Protein AF-A0A6A6I891-F1 (afdb_monomer)

Solvent-accessible surface area (backbone atoms only — not comparable to full-atom values): 20731 Å² total; per-residue (Å²): 132,82,84,60,54,78,87,58,60,91,81,38,66,42,69,25,96,83,71,34,78,20,49,52,66,61,82,56,62,49,93,94,51,77,64,45,34,16,54,49,64,61,47,41,54,51,40,46,65,69,45,70,56,63,77,76,47,39,28,59,64,28,45,52,26,48,53,50,49,52,53,50,46,64,78,39,40,64,56,63,74,36,72,52,91,63,72,41,42,56,82,75,47,44,58,68,52,51,37,49,51,50,41,31,49,26,30,43,53,64,32,38,73,61,62,77,46,43,55,42,75,35,78,85,50,90,50,55,52,46,48,47,69,57,98,89,29,44,30,38,36,32,16,31,76,51,73,88,45,73,40,41,59,28,52,54,54,41,53,52,18,48,52,53,40,29,47,52,48,28,51,51,69,65,37,33,29,83,83,43,82,59,32,55,52,32,29,31,83,87,50,61,19,58,42,40,37,46,48,49,44,51,44,41,61,42,41,30,77,75,66,40,42,78,51,59,62,56,60,69,60,50,40,60,77,41,48,88,58,40,64,76,66,79,48,75,67,51,34,48,72,41,70,55,77,74,72,72,87,64,87,56,25,51,60,54,39,49,52,42,46,56,58,21,50,57,55,62,70,61,58,56,67,66,58,52,48,75,76,45,70,86,60,50,80,67,60,54,73,79,67,70,89,84,80,86,83,83,81,88,85,87,86,88,83,88,82,91,89,86,91,91,86,87,74,87,85,74,82,88,80,82,88,87,89,86,80,95,79,88,85,92,82,88,86,88,86,92,80,90,88,88,131

Secondary structure (DSSP, 8-state):
-PPPP---GGGSEEE-TTS-EEEPPP----TTSPPPPBPHHHHHHHHHHHHSS-GGGS-HHHHHHHHHHHHHHHHTHHHHHS--S---HHHHS-HHHHHHHHHHHIIIII-STTTT-EEEE-TT-SSSEEEEEETTEEEEEE-TT----TTTT-HHHHHHHHHHHHHHHHHHHHHB-TTSTTHHHHH-SSS-SHHHHHHHHHHHHHHHHHHSS-----HHHHHHHTTTT-SSPPPHHHHHHTT-TT----S-HHHHHHHHHHHHHHHHTTS-HHHHHHHHTTTHHHHTTTT-SS-PPPPP-------------SSTTSSSS----------------------

Radius of gyration: 25.68 Å; Cα contacts (8 Å, |Δi|>4): 413; chains: 1; bounding box: 86×57×69 Å

Mean predicted aligned error: 11.97 Å

Structure (mmCIF, N/CA/C/O backbone):
data_AF-A0A6A6I891-F1
#
_entry.id   AF-A0A6A6I891-F1
#
loop_
_atom_site.group_PDB
_atom_site.id
_atom_site.type_symbol
_atom_site.label_atom_id
_atom_site.label_alt_id
_atom_site.label_comp_id
_atom_site.label_asym_id
_atom_site.label_entity_id
_atom_site.label_seq_id
_atom_site.pdbx_PDB_ins_code
_atom_site.Cartn_x
_atom_site.Cartn_y
_atom_site.Cartn_z
_atom_site.occupancy
_atom_site.B_iso_or_equiv
_atom_site.auth_seq_id
_atom_site.auth_comp_id
_atom_site.auth_asym_id
_atom_site.auth_atom_id
_atom_site.pdbx_PDB_model_num
ATOM 1 N N . MET A 1 1 ? 7.448 1.838 31.435 1.00 61.84 1 MET A N 1
ATOM 2 C CA . MET A 1 1 ? 6.987 1.611 30.045 1.00 61.84 1 MET A CA 1
ATOM 3 C C . MET A 1 1 ? 5.617 2.253 29.880 1.00 61.84 1 MET A C 1
ATOM 5 O O . MET A 1 1 ? 4.768 2.039 30.737 1.00 61.84 1 MET A O 1
ATOM 9 N N . GLY A 1 2 ? 5.415 3.090 28.858 1.00 75.75 2 GLY A N 1
ATOM 10 C CA . GLY A 1 2 ? 4.101 3.686 28.579 1.00 75.75 2 GLY A CA 1
ATOM 11 C C . GLY A 1 2 ? 3.097 2.633 28.098 1.00 75.75 2 GLY A C 1
ATOM 12 O O . GLY A 1 2 ? 3.496 1.602 27.561 1.00 75.75 2 GLY A O 1
ATOM 13 N N . ARG A 1 3 ? 1.795 2.869 28.293 1.00 85.94 3 ARG A N 1
ATOM 14 C CA . ARG A 1 3 ? 0.749 1.996 27.735 1.00 85.94 3 ARG A CA 1
ATOM 15 C C . ARG A 1 3 ? 0.750 2.129 26.209 1.00 85.94 3 ARG A C 1
ATOM 17 O O . ARG A 1 3 ? 0.655 3.243 25.703 1.00 85.94 3 ARG A O 1
ATOM 24 N N . HIS A 1 4 ? 0.842 1.010 25.491 1.00 89.94 4 HIS A N 1
ATOM 25 C CA . HIS A 1 4 ? 0.658 1.002 24.038 1.00 89.94 4 HIS A CA 1
ATOM 26 C C . HIS A 1 4 ? -0.775 1.381 23.673 1.00 89.94 4 HIS A C 1
ATOM 28 O O . HIS A 1 4 ? -1.720 1.053 24.401 1.00 89.94 4 HIS A O 1
ATOM 34 N N . LEU A 1 5 ? -0.937 2.027 22.519 1.00 90.25 5 LEU A N 1
ATOM 35 C CA . LEU A 1 5 ? -2.258 2.238 21.943 1.00 90.25 5 LEU A CA 1
ATOM 36 C C . LEU A 1 5 ? -2.899 0.883 21.643 1.00 90.25 5 LEU A C 1
ATOM 38 O O . LEU A 1 5 ? -2.321 0.055 20.939 1.00 90.25 5 LEU A O 1
ATOM 42 N N . LYS A 1 6 ? -4.115 0.681 22.152 1.00 92.44 6 LYS A N 1
ATOM 43 C CA . LYS A 1 6 ? -4.961 -0.452 21.780 1.00 92.44 6 LYS A CA 1
ATOM 44 C C . LYS A 1 6 ? -5.972 0.013 20.743 1.00 92.44 6 LYS A C 1
ATOM 46 O O . LYS A 1 6 ? -6.957 0.662 21.085 1.00 92.44 6 LYS A O 1
ATOM 51 N N . ILE A 1 7 ? -5.722 -0.336 19.485 1.00 93.94 7 ILE A N 1
ATOM 52 C CA . ILE A 1 7 ? -6.698 -0.160 18.405 1.00 93.94 7 ILE A CA 1
ATOM 53 C C . ILE A 1 7 ? -7.877 -1.100 18.681 1.00 93.94 7 ILE A C 1
ATOM 55 O O . ILE A 1 7 ? -7.668 -2.259 19.039 1.00 93.94 7 ILE A O 1
ATOM 59 N N . SER A 1 8 ? -9.100 -0.579 18.579 1.00 94.38 8 SER A N 1
ATOM 60 C CA . SER A 1 8 ? -10.329 -1.295 18.924 1.00 94.38 8 SER A CA 1
ATOM 61 C C . SER A 1 8 ? -11.425 -0.973 17.912 1.00 94.38 8 SER A C 1
ATOM 63 O O . SER A 1 8 ? -12.346 -0.214 18.209 1.00 94.38 8 SER A O 1
ATOM 65 N N . LEU A 1 9 ? -11.327 -1.551 16.713 1.00 95.75 9 LEU A N 1
ATOM 66 C CA . LEU A 1 9 ? -12.221 -1.250 15.584 1.00 95.75 9 LEU A CA 1
ATOM 67 C C . LEU A 1 9 ? -13.711 -1.440 15.909 1.00 95.75 9 LEU A C 1
ATOM 69 O O . LEU A 1 9 ? -14.535 -0.607 15.553 1.00 95.75 9 LEU A O 1
ATOM 73 N N . HIS A 1 10 ? -14.055 -2.473 16.681 1.00 95.75 10 HIS A N 1
ATOM 74 C CA . HIS A 1 10 ? -15.435 -2.765 17.096 1.00 95.75 10 HIS A CA 1
ATOM 75 C C . HIS A 1 10 ? -16.072 -1.688 17.992 1.00 95.75 10 HIS A C 1
ATOM 77 O O . HIS A 1 10 ? -17.284 -1.677 18.166 1.00 95.75 10 HIS A O 1
ATOM 83 N N . LYS A 1 11 ? -15.273 -0.783 18.573 1.00 95.44 11 LYS A N 1
ATOM 84 C CA . LYS A 1 11 ? -15.778 0.366 19.347 1.00 95.44 11 LYS A CA 1
ATOM 85 C C . LYS A 1 11 ? -15.972 1.612 18.489 1.00 95.44 11 LYS A C 1
ATOM 87 O O . LYS A 1 11 ? -16.473 2.612 18.988 1.00 95.44 11 LYS A O 1
ATOM 92 N N . ASN A 1 12 ? -15.534 1.573 17.233 1.00 95.06 12 ASN A N 1
ATOM 93 C CA . ASN A 1 12 ? -15.512 2.716 16.336 1.00 95.06 12 ASN A CA 1
ATOM 94 C C . ASN A 1 12 ? -16.250 2.372 15.039 1.00 95.06 12 ASN A C 1
ATOM 96 O O . ASN A 1 12 ? -15.649 2.257 13.971 1.00 95.06 12 ASN A O 1
ATOM 100 N N . LEU A 1 13 ? -17.558 2.157 15.169 1.00 97.81 13 LEU A N 1
ATOM 101 C CA . LEU A 1 13 ? -18.442 1.793 14.068 1.00 97.81 13 LEU A CA 1
ATOM 102 C C . LEU A 1 13 ? -19.179 3.018 13.511 1.00 97.81 13 LEU A C 1
ATOM 104 O O . LEU A 1 13 ? -19.394 4.010 14.213 1.00 97.81 13 LEU A O 1
ATOM 108 N N . THR A 1 14 ? -19.559 2.945 12.241 1.00 98.00 14 THR A N 1
ATOM 109 C CA . THR A 1 14 ? -20.431 3.903 11.551 1.00 98.00 14 THR A CA 1
ATOM 110 C C . THR A 1 14 ? -21.298 3.173 10.538 1.00 98.00 14 THR A C 1
ATOM 112 O O . THR A 1 14 ? -21.049 2.006 10.255 1.00 98.00 14 THR A O 1
ATOM 115 N N . VAL A 1 15 ? -22.300 3.850 9.993 1.00 98.38 15 VAL A N 1
ATOM 116 C CA . VAL A 1 15 ? -23.047 3.375 8.826 1.00 98.38 15 VAL A CA 1
ATOM 117 C C . VAL A 1 15 ? -22.467 4.067 7.592 1.00 98.38 15 VAL A C 1
ATOM 119 O O . VAL A 1 15 ? -22.208 5.268 7.665 1.00 98.38 15 VAL A O 1
ATOM 122 N N . ASN A 1 16 ? -22.195 3.326 6.516 1.00 98.19 16 ASN A N 1
ATOM 123 C CA . ASN A 1 16 ? -21.738 3.903 5.243 1.00 98.19 16 ASN A CA 1
ATOM 124 C C . ASN A 1 16 ? -22.919 4.352 4.365 1.00 98.19 16 ASN A C 1
ATOM 126 O O . ASN A 1 16 ? -24.083 4.102 4.689 1.00 98.19 16 ASN A O 1
ATOM 130 N N . ARG A 1 17 ? -22.629 4.954 3.209 1.00 97.25 17 ARG A N 1
ATOM 131 C CA . ARG A 1 17 ? -23.632 5.414 2.232 1.00 97.25 17 ARG A CA 1
ATOM 132 C C . ARG A 1 17 ? -24.555 4.317 1.678 1.00 97.25 17 ARG A C 1
ATOM 134 O O . ARG A 1 17 ? -25.575 4.642 1.083 1.00 97.25 17 ARG A O 1
ATOM 141 N N . TYR A 1 18 ? -24.229 3.040 1.888 1.00 96.12 18 TYR A N 1
ATOM 142 C CA . TYR A 1 18 ? -25.049 1.885 1.499 1.00 96.12 18 TYR A CA 1
ATOM 143 C C . TYR A 1 18 ? -25.865 1.291 2.657 1.00 96.12 18 TYR A C 1
ATOM 145 O O . TYR A 1 18 ? -26.551 0.289 2.474 1.00 96.12 18 TYR A O 1
ATOM 153 N N . GLY A 1 19 ? -25.804 1.879 3.855 1.00 97.50 19 GLY A N 1
ATOM 154 C CA . GLY A 1 19 ? -26.553 1.403 5.019 1.00 97.50 19 GLY A CA 1
ATOM 155 C C . GLY A 1 19 ? -25.886 0.260 5.794 1.00 97.50 19 GLY A C 1
ATOM 156 O O . GLY A 1 19 ? -26.482 -0.244 6.747 1.00 97.50 19 GLY A O 1
ATOM 157 N N . PHE A 1 20 ? -24.659 -0.146 5.450 1.00 98.19 20 PHE A N 1
ATOM 158 C CA . PHE A 1 20 ? -23.935 -1.193 6.177 1.00 98.19 20 PHE A CA 1
ATOM 159 C C . PHE A 1 20 ? -23.187 -0.628 7.387 1.00 98.19 20 PHE A C 1
ATOM 161 O O . PHE A 1 20 ? -22.598 0.452 7.325 1.00 98.19 20 PHE A O 1
ATOM 168 N N . THR A 1 21 ? -23.159 -1.387 8.488 1.00 98.19 21 THR A N 1
ATOM 169 C CA . THR A 1 21 ? -22.326 -1.076 9.659 1.00 98.19 21 THR A CA 1
ATOM 170 C C . THR A 1 21 ? -20.869 -1.430 9.373 1.00 98.19 21 THR A C 1
ATOM 172 O O . THR A 1 21 ? -20.528 -2.592 9.154 1.00 98.19 21 THR A O 1
ATOM 175 N N . VAL A 1 22 ? -19.997 -0.430 9.425 1.00 98.44 22 VAL A N 1
ATOM 176 C CA . VAL A 1 22 ? -18.584 -0.511 9.043 1.00 98.44 22 VAL A CA 1
ATOM 177 C C . VAL A 1 22 ? -17.681 0.109 10.108 1.00 98.44 22 VAL A C 1
ATOM 179 O O . VAL A 1 22 ? -18.139 0.737 11.059 1.00 98.44 22 VAL A O 1
ATOM 182 N N . TYR A 1 23 ? -16.369 -0.056 9.950 1.00 98.25 23 TYR A N 1
ATOM 183 C CA . TYR A 1 23 ? -15.361 0.554 10.824 1.00 98.25 23 TYR A CA 1
ATOM 184 C C . TYR A 1 23 ? -15.066 1.965 10.333 1.00 98.25 23 TYR A C 1
ATOM 186 O O . TYR A 1 23 ? -14.758 2.143 9.154 1.00 98.25 23 TYR A O 1
ATOM 194 N N . LYS A 1 24 ? -15.082 2.947 11.236 1.00 97.56 24 LYS A N 1
ATOM 195 C CA . LYS A 1 24 ? -14.481 4.256 10.959 1.00 97.56 24 LYS A CA 1
ATOM 196 C C . LYS A 1 24 ? -12.963 4.109 10.792 1.00 97.56 24 LYS A C 1
ATOM 198 O O . LYS A 1 24 ? -12.393 3.181 11.383 1.00 97.56 24 LYS A O 1
ATOM 203 N 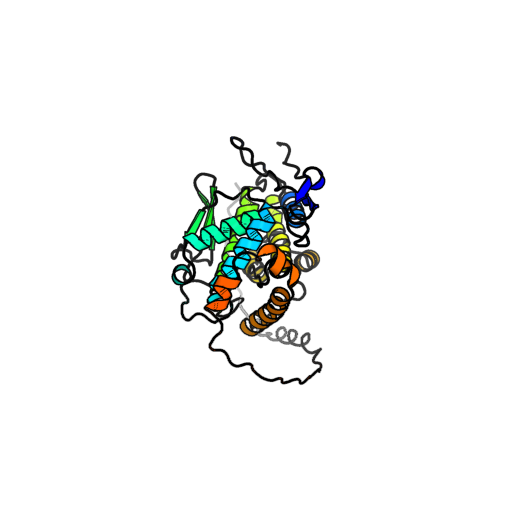N . PRO A 1 25 ? -12.304 5.032 10.073 1.00 96.19 25 PRO A N 1
ATOM 204 C CA . PRO A 1 25 ? -10.850 5.061 9.998 1.00 96.19 25 PRO A CA 1
ATOM 205 C C . PRO A 1 25 ? -10.207 4.987 11.400 1.00 96.19 25 PRO A C 1
ATOM 207 O O . PRO A 1 25 ? -10.666 5.667 12.335 1.00 96.19 25 PRO A O 1
ATOM 210 N N . PRO A 1 26 ? -9.209 4.108 11.612 1.00 94.50 26 PRO A N 1
ATOM 211 C CA . PRO A 1 26 ? -8.519 4.012 12.889 1.00 94.50 26 PRO A CA 1
ATOM 212 C C . PRO A 1 26 ? -7.757 5.311 13.163 1.00 94.50 26 PRO A C 1
ATOM 214 O O . PRO A 1 26 ? -6.909 5.709 12.381 1.00 94.50 26 PRO A O 1
ATOM 217 N N . LYS A 1 27 ? -8.021 5.941 14.312 1.00 90.06 27 LYS A N 1
ATOM 218 C CA . LYS A 1 27 ? -7.274 7.122 14.768 1.00 90.06 27 LYS A CA 1
ATOM 219 C C . LYS A 1 27 ? -5.924 6.689 15.335 1.00 90.06 27 LYS A C 1
ATOM 221 O O . LYS A 1 27 ? -5.821 6.345 16.515 1.00 90.06 27 LYS A O 1
ATOM 226 N N . LEU A 1 28 ? -4.910 6.650 14.484 1.00 88.50 28 LEU A N 1
ATOM 227 C CA . LEU A 1 28 ? -3.527 6.314 14.820 1.00 88.50 28 LEU A CA 1
ATOM 228 C C . LEU A 1 28 ? -2.713 7.565 15.186 1.00 88.50 28 LEU A C 1
ATOM 230 O O . LEU A 1 28 ? -1.652 7.464 15.810 1.00 88.50 28 LEU A O 1
ATOM 234 N N . PHE A 1 29 ? -3.237 8.749 14.870 1.00 82.88 29 PHE A N 1
ATOM 235 C CA . PHE A 1 29 ? -2.652 10.035 15.223 1.00 82.88 29 PHE A CA 1
ATOM 236 C C . PHE A 1 29 ? -3.625 10.937 16.003 1.00 82.88 29 PHE A C 1
ATOM 238 O O . PHE A 1 29 ? -4.834 10.935 15.778 1.00 82.88 29 PHE A O 1
ATOM 245 N N . SER A 1 30 ? -3.075 11.743 16.916 1.00 72.00 30 SER A N 1
ATOM 246 C CA . SER A 1 30 ? -3.763 12.897 17.505 1.00 72.00 30 SER A CA 1
ATOM 247 C C . SER A 1 30 ? -2.950 14.154 17.200 1.00 72.00 30 SER A C 1
ATOM 249 O O . SER A 1 30 ? -1.767 14.184 17.553 1.00 72.00 30 SER A O 1
ATOM 251 N N . PRO A 1 31 ? -3.549 15.203 16.608 1.00 69.94 31 PRO A N 1
ATOM 252 C CA . PRO A 1 31 ? -2.876 16.481 16.396 1.00 69.94 31 PRO A CA 1
ATOM 253 C C . PRO A 1 31 ? -2.211 16.993 17.679 1.00 69.94 31 PRO A C 1
ATOM 255 O O . PRO A 1 31 ? -2.842 17.063 18.731 1.00 69.94 31 PRO A O 1
ATOM 258 N N . GLY A 1 32 ? -0.916 17.312 17.601 1.00 66.25 32 GLY A N 1
ATOM 259 C CA . GLY A 1 32 ? -0.125 17.804 18.737 1.00 66.25 32 GLY A CA 1
ATOM 260 C C . GLY A 1 32 ? 0.405 16.728 19.696 1.00 66.25 32 GLY A C 1
ATOM 261 O O . GLY A 1 32 ? 1.187 17.050 20.589 1.00 66.25 32 GLY A O 1
ATOM 262 N N . ALA A 1 33 ? 0.049 15.455 19.510 1.00 65.25 33 ALA A N 1
ATOM 263 C CA . ALA A 1 33 ? 0.639 14.342 20.247 1.00 65.25 33 ALA A CA 1
ATOM 264 C C . ALA A 1 33 ? 1.733 13.656 19.417 1.00 65.25 33 ALA A C 1
ATOM 266 O O . ALA A 1 33 ? 1.697 13.636 18.186 1.00 65.25 33 ALA A O 1
ATOM 267 N N . ARG A 1 34 ? 2.712 13.038 20.092 1.00 68.62 34 ARG A N 1
ATOM 268 C CA . ARG A 1 34 ? 3.581 12.061 19.417 1.00 68.62 34 ARG A CA 1
ATOM 269 C C . ARG A 1 34 ? 2.686 10.949 18.846 1.00 68.62 34 ARG A C 1
ATOM 271 O O . ARG A 1 34 ? 1.744 10.565 19.543 1.00 68.62 34 ARG A O 1
ATOM 278 N N . PRO A 1 35 ? 2.972 10.422 17.639 1.00 65.19 35 PRO A N 1
ATOM 279 C CA . PRO A 1 35 ? 2.169 9.360 17.047 1.00 65.19 35 PRO A CA 1
ATOM 280 C C . PRO A 1 35 ? 2.015 8.222 18.047 1.00 65.19 35 PRO A C 1
ATOM 282 O O . PRO A 1 35 ? 2.978 7.825 18.721 1.00 65.19 35 PRO A O 1
ATOM 285 N N . PHE A 1 36 ? 0.781 7.751 18.189 1.00 73.50 36 PHE A N 1
ATOM 286 C CA . PHE A 1 36 ? 0.488 6.681 19.114 1.00 73.50 36 PHE A CA 1
ATOM 287 C C . PHE A 1 36 ? 1.200 5.426 18.640 1.00 73.50 36 PHE A C 1
ATOM 289 O O . PHE A 1 36 ? 0.982 4.951 17.529 1.00 73.50 36 PHE A O 1
ATOM 296 N N . ARG A 1 37 ? 2.068 4.889 19.495 1.00 86.38 37 ARG A N 1
ATOM 297 C CA . ARG A 1 37 ? 2.841 3.704 19.150 1.00 86.38 37 ARG A CA 1
ATOM 298 C C . ARG A 1 37 ? 2.111 2.452 19.605 1.00 86.38 37 ARG A C 1
ATOM 300 O O . ARG A 1 37 ? 1.770 2.307 20.785 1.00 86.38 37 ARG A O 1
ATOM 307 N N . CYS A 1 38 ? 1.876 1.558 18.659 1.00 93.19 38 CYS A N 1
ATOM 308 C CA . CYS A 1 38 ? 1.218 0.281 18.877 1.00 93.19 38 CYS A CA 1
ATOM 309 C C . CYS A 1 38 ? 2.245 -0.862 18.875 1.00 93.19 38 CYS A C 1
ATOM 311 O O . CYS A 1 38 ? 3.306 -0.752 18.262 1.00 93.19 38 CYS A O 1
ATOM 313 N N . GLU A 1 39 ? 1.951 -1.957 19.572 1.00 95.69 39 GLU A N 1
ATOM 314 C CA . GLU A 1 39 ? 2.696 -3.203 19.368 1.00 95.69 39 GLU A CA 1
ATOM 315 C C . GLU A 1 39 ? 2.488 -3.644 17.906 1.00 95.69 39 GLU A C 1
ATOM 317 O O . GLU A 1 39 ? 1.381 -3.531 17.378 1.00 95.69 39 GLU A O 1
ATOM 322 N N . ILE A 1 40 ? 3.558 -4.040 17.214 1.00 96.56 40 ILE A N 1
ATOM 323 C CA . ILE A 1 40 ? 3.555 -4.137 15.749 1.00 96.56 40 ILE A CA 1
ATOM 324 C C . ILE A 1 40 ? 2.626 -5.236 15.224 1.00 96.56 40 ILE A C 1
ATOM 326 O O . ILE A 1 40 ? 1.958 -5.038 14.207 1.00 96.56 40 ILE A O 1
ATOM 330 N N . MET A 1 41 ? 2.500 -6.357 15.932 1.00 97.25 41 MET A N 1
ATOM 331 C CA . MET A 1 41 ? 1.571 -7.414 15.537 1.00 97.25 41 MET A CA 1
ATOM 332 C C . MET A 1 41 ? 0.118 -7.053 15.851 1.00 97.25 41 MET A C 1
ATOM 334 O O . MET A 1 41 ? -0.776 -7.401 15.078 1.00 97.25 41 MET A O 1
ATOM 338 N N . HIS A 1 42 ? -0.150 -6.307 16.926 1.00 96.62 42 HIS A N 1
ATOM 339 C CA . HIS A 1 42 ? -1.465 -5.706 17.176 1.00 96.62 42 HIS A CA 1
ATOM 340 C C . HIS A 1 42 ? -1.841 -4.725 16.065 1.00 96.62 42 HIS A C 1
ATOM 342 O O . HIS A 1 42 ? -2.962 -4.794 15.560 1.00 96.62 42 HIS A O 1
ATOM 348 N N . LEU A 1 43 ? -0.914 -3.853 15.658 1.00 97.06 43 LEU A N 1
ATOM 349 C CA . LEU A 1 43 ? -1.095 -2.922 14.542 1.00 97.06 43 LEU A CA 1
ATOM 350 C C . LEU A 1 43 ? -1.424 -3.674 13.246 1.00 97.06 43 LEU A C 1
ATOM 352 O O . LEU A 1 43 ? -2.446 -3.394 12.627 1.00 97.06 43 LEU A O 1
ATOM 356 N N . THR A 1 44 ? -0.607 -4.671 12.901 1.00 97.75 44 THR A N 1
ATOM 357 C CA . THR A 1 44 ? -0.748 -5.495 11.689 1.00 97.75 44 THR A CA 1
ATOM 358 C C . THR A 1 44 ? -2.105 -6.194 11.630 1.00 97.75 44 THR A C 1
ATOM 360 O O . THR A 1 44 ? -2.829 -6.077 10.647 1.00 97.75 44 THR A O 1
ATOM 363 N N . ARG A 1 45 ? -2.507 -6.876 12.709 1.00 97.94 45 ARG A N 1
ATOM 364 C CA . ARG A 1 45 ? -3.797 -7.582 12.753 1.00 97.94 45 ARG A CA 1
ATOM 365 C C . ARG A 1 45 ? -4.978 -6.626 12.652 1.00 97.94 45 ARG A C 1
ATOM 367 O O . ARG A 1 45 ? -5.924 -6.914 11.935 1.00 97.94 45 ARG A O 1
ATOM 374 N N . ASN A 1 46 ? -4.931 -5.493 13.356 1.00 97.75 46 ASN A N 1
ATOM 375 C CA . ASN A 1 46 ? -6.037 -4.539 13.311 1.00 97.75 46 ASN A CA 1
ATOM 376 C C . ASN A 1 46 ? -6.152 -3.882 11.940 1.00 97.75 46 ASN A C 1
ATOM 378 O O . ASN A 1 46 ? -7.270 -3.721 11.467 1.00 97.75 46 ASN A O 1
ATOM 382 N N . ILE A 1 47 ? -5.042 -3.521 11.290 1.00 98.19 47 ILE A N 1
ATOM 383 C CA . ILE A 1 47 ? -5.144 -2.902 9.970 1.00 98.19 47 ILE A CA 1
ATOM 384 C C . ILE A 1 47 ? -5.653 -3.895 8.920 1.00 98.19 47 ILE A C 1
ATOM 386 O O . ILE A 1 47 ? -6.520 -3.535 8.134 1.00 98.19 47 ILE A O 1
ATOM 390 N N . ILE A 1 48 ? -5.246 -5.167 8.996 1.00 98.38 48 ILE A N 1
ATOM 391 C CA . ILE A 1 48 ? -5.832 -6.240 8.180 1.00 98.38 48 ILE A CA 1
ATOM 392 C C . ILE A 1 48 ? -7.341 -6.324 8.399 1.00 98.38 48 ILE A C 1
ATOM 394 O O . ILE A 1 48 ? -8.094 -6.227 7.439 1.00 98.38 48 ILE A O 1
ATOM 398 N N . THR A 1 49 ? -7.806 -6.416 9.648 1.00 98.19 49 THR A N 1
ATOM 399 C CA . THR A 1 49 ? -9.248 -6.446 9.953 1.00 98.19 49 THR A CA 1
ATOM 400 C C . THR A 1 49 ? -9.986 -5.212 9.418 1.00 98.19 49 THR A C 1
ATOM 402 O O . THR A 1 49 ? -11.171 -5.288 9.096 1.00 98.19 49 THR A O 1
ATOM 405 N N . TYR A 1 50 ? -9.313 -4.063 9.331 1.00 98.19 50 TYR A N 1
ATOM 406 C CA . TYR A 1 50 ? -9.894 -2.831 8.807 1.00 98.19 50 TYR A CA 1
ATOM 407 C C . TYR A 1 50 ? -10.148 -2.886 7.291 1.00 98.19 50 TYR A C 1
ATOM 409 O O . TYR A 1 50 ? -11.239 -2.502 6.855 1.00 98.19 50 TYR A O 1
ATOM 417 N N . PHE A 1 51 ? -9.184 -3.357 6.493 1.00 98.25 51 PHE A N 1
ATOM 418 C CA . PHE A 1 51 ? -9.301 -3.346 5.029 1.00 98.25 51 PHE A CA 1
ATOM 419 C C . PHE A 1 51 ? -9.759 -4.679 4.415 1.00 98.25 51 PHE A C 1
ATOM 421 O O . PHE A 1 51 ? -10.323 -4.670 3.323 1.00 98.25 51 PHE A O 1
ATOM 428 N N . ASP A 1 52 ? -9.563 -5.818 5.086 1.00 98.06 52 ASP A N 1
ATOM 429 C CA . ASP A 1 52 ? -9.971 -7.141 4.594 1.00 98.06 52 ASP A CA 1
ATOM 430 C C . ASP A 1 52 ? -11.471 -7.368 4.800 1.00 98.06 52 ASP A C 1
ATOM 432 O O . ASP A 1 52 ? -11.924 -8.109 5.672 1.00 98.06 52 ASP A O 1
ATOM 436 N N . ARG A 1 53 ? -12.265 -6.646 4.010 1.00 97.75 53 ARG A N 1
ATOM 437 C CA . ARG A 1 53 ? -13.726 -6.704 4.029 1.00 97.75 53 ARG A CA 1
ATOM 438 C C . ARG A 1 53 ? -14.279 -6.673 2.610 1.00 97.75 53 ARG A C 1
ATOM 440 O O . ARG A 1 53 ? -13.588 -6.183 1.711 1.00 97.75 53 ARG A O 1
ATOM 447 N N . PRO A 1 54 ? -15.487 -7.202 2.360 1.00 97.19 54 PRO A N 1
ATOM 448 C CA . PRO A 1 54 ? -16.189 -6.957 1.103 1.00 97.19 54 PRO A CA 1
ATOM 449 C C . PRO A 1 54 ? -16.378 -5.452 0.881 1.00 97.19 54 PRO A C 1
ATOM 451 O O . PRO A 1 54 ? -16.414 -4.682 1.846 1.00 97.19 54 PRO A O 1
ATOM 454 N N . TRP A 1 55 ? -16.455 -5.025 -0.380 1.00 96.81 55 TRP A N 1
ATOM 455 C CA . TRP A 1 55 ? -16.455 -3.598 -0.716 1.00 96.81 55 TRP A CA 1
ATOM 456 C C . TRP A 1 55 ? -17.685 -2.874 -0.137 1.00 96.81 55 TRP A C 1
ATOM 458 O O . TRP A 1 55 ? -17.588 -1.706 0.228 1.00 96.81 55 TRP A O 1
ATOM 468 N N . GLU A 1 56 ? -18.804 -3.582 0.043 1.00 97.12 56 GLU A N 1
ATOM 469 C CA . GLU A 1 56 ? -20.043 -3.087 0.654 1.00 97.12 56 GLU A CA 1
ATOM 470 C C . GLU A 1 56 ? -19.858 -2.697 2.128 1.00 97.12 56 GLU A C 1
ATOM 472 O O . GLU A 1 56 ? -20.614 -1.882 2.654 1.00 97.12 56 GLU A O 1
ATOM 477 N N . TYR A 1 57 ? -18.840 -3.255 2.794 1.00 98.00 57 TYR A N 1
ATOM 478 C CA . TYR A 1 57 ? -18.507 -3.003 4.199 1.00 98.00 57 TYR A CA 1
ATOM 479 C C . TYR A 1 57 ? -17.313 -2.053 4.380 1.00 98.00 57 TYR A C 1
ATOM 481 O O . TYR A 1 57 ? -16.750 -1.955 5.477 1.00 98.00 57 TYR A O 1
ATOM 489 N N . LEU A 1 58 ? -16.913 -1.344 3.327 1.00 98.31 58 LEU A N 1
ATOM 490 C CA . LEU A 1 58 ? -15.955 -0.246 3.416 1.00 98.31 58 LEU A CA 1
ATOM 491 C C . LEU A 1 58 ? -16.646 1.025 3.934 1.00 98.31 58 LEU A C 1
ATOM 493 O O . LEU A 1 58 ? -17.838 1.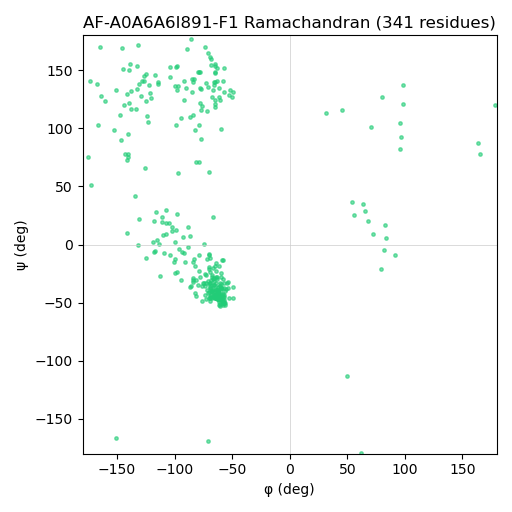234 3.701 1.00 98.31 58 LEU A O 1
ATOM 497 N N . ASN A 1 59 ? -15.912 1.871 4.659 1.00 98.12 59 ASN A N 1
ATOM 498 C CA . ASN A 1 59 ? -16.416 3.206 5.008 1.00 98.12 59 ASN A CA 1
ATOM 499 C C . ASN A 1 59 ? -16.408 4.152 3.803 1.00 98.12 59 ASN A C 1
ATOM 501 O O . ASN A 1 59 ? -15.873 3.821 2.746 1.00 98.12 59 ASN A O 1
ATOM 505 N N . ASP A 1 60 ? -17.032 5.318 3.955 1.00 98.12 60 ASP A N 1
ATOM 506 C CA . ASP A 1 60 ? -17.221 6.255 2.847 1.00 98.12 60 ASP A CA 1
ATOM 507 C C . ASP A 1 60 ? -15.890 6.798 2.308 1.00 98.12 60 ASP A C 1
ATOM 509 O O . ASP A 1 60 ? -15.755 6.990 1.100 1.00 98.12 60 ASP A O 1
ATOM 513 N N . GLU A 1 61 ? -14.877 6.968 3.162 1.00 97.31 61 GLU A N 1
ATOM 514 C CA . GLU A 1 61 ? -13.530 7.366 2.750 1.00 97.31 61 GLU A CA 1
ATOM 515 C C . GLU A 1 61 ? -12.840 6.275 1.913 1.00 97.31 61 GLU A C 1
ATOM 517 O O . GLU A 1 61 ? -12.298 6.557 0.841 1.00 97.31 61 GLU A O 1
ATOM 522 N N . GLN A 1 62 ? -12.919 5.012 2.347 1.00 97.88 62 GLN A N 1
ATOM 523 C CA . GLN A 1 62 ? -12.428 3.851 1.599 1.00 97.88 62 GLN A CA 1
ATOM 524 C C . GLN A 1 62 ? -13.171 3.691 0.263 1.00 97.88 62 GLN A C 1
ATOM 526 O O . GLN A 1 62 ? -12.543 3.425 -0.761 1.00 97.88 62 GLN A O 1
ATOM 531 N N . LEU A 1 63 ? -14.495 3.875 0.250 1.00 98.19 63 LEU A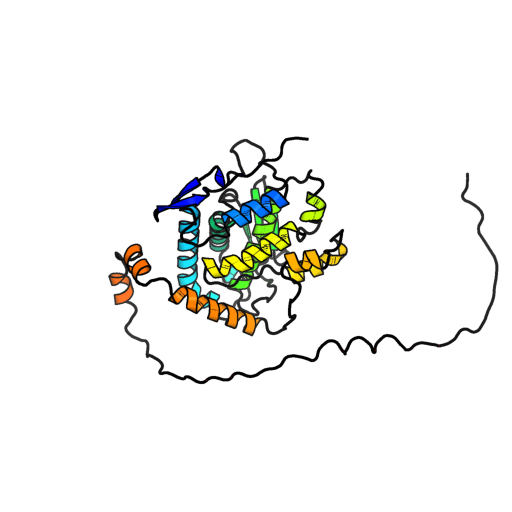 N 1
ATOM 532 C CA . LEU A 1 63 ? -15.316 3.814 -0.962 1.00 98.19 63 LEU A CA 1
ATOM 533 C C . LEU A 1 63 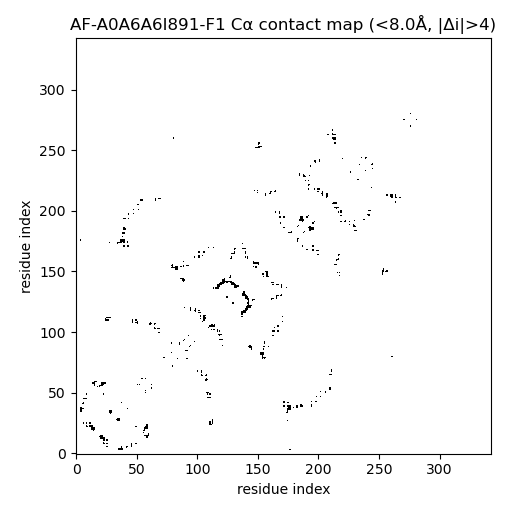? -14.930 4.914 -1.954 1.00 98.19 63 LEU A C 1
ATOM 535 O O . LEU A 1 63 ? -14.712 4.620 -3.126 1.00 98.19 63 LEU A O 1
ATOM 539 N N . ALA A 1 64 ? -14.769 6.155 -1.492 1.00 97.69 64 ALA A N 1
ATOM 540 C CA . ALA A 1 64 ? -14.343 7.267 -2.336 1.00 97.69 64 ALA A CA 1
ATOM 541 C C . ALA A 1 64 ? -12.937 7.047 -2.920 1.00 97.69 64 ALA A C 1
ATOM 543 O O . ALA A 1 64 ? -12.714 7.301 -4.104 1.00 97.69 64 ALA A O 1
ATOM 544 N N . ALA A 1 65 ? -11.999 6.536 -2.116 1.00 97.69 65 ALA A N 1
ATOM 545 C CA . ALA A 1 65 ? -10.661 6.181 -2.581 1.00 97.69 65 ALA A CA 1
ATOM 546 C C . ALA A 1 65 ? -10.712 5.075 -3.647 1.00 97.69 65 ALA A C 1
ATOM 548 O O . ALA A 1 65 ? -10.119 5.214 -4.717 1.00 97.69 65 ALA A O 1
ATOM 549 N N . ARG A 1 66 ? -11.483 4.011 -3.399 1.00 97.56 66 ARG A N 1
ATOM 550 C CA . ARG A 1 66 ? -11.701 2.928 -4.364 1.00 97.56 66 ARG A CA 1
ATOM 551 C C . ARG A 1 66 ? -12.294 3.447 -5.674 1.00 97.56 66 ARG A C 1
ATOM 553 O O . ARG A 1 66 ? -11.761 3.137 -6.735 1.00 97.56 66 ARG A O 1
ATOM 560 N N . ASP A 1 67 ? -13.362 4.236 -5.617 1.00 97.31 67 ASP A N 1
ATOM 561 C CA . ASP A 1 67 ? -14.025 4.773 -6.809 1.00 97.31 67 ASP A CA 1
ATOM 562 C C . ASP A 1 67 ? -13.083 5.677 -7.615 1.00 97.31 67 ASP A C 1
ATOM 564 O O . ASP A 1 67 ? -13.024 5.577 -8.844 1.00 97.31 67 ASP A O 1
ATOM 568 N N . TRP A 1 68 ? -12.295 6.512 -6.928 1.00 97.69 68 TRP A N 1
ATOM 569 C CA . TRP A 1 68 ? -11.269 7.335 -7.561 1.00 97.69 68 TRP A CA 1
ATOM 570 C C . TRP A 1 68 ? -10.211 6.478 -8.262 1.00 97.69 68 TRP A C 1
ATOM 572 O O . TRP A 1 68 ? -9.901 6.736 -9.426 1.00 97.69 68 TRP A O 1
ATOM 582 N N . PHE A 1 69 ? -9.693 5.442 -7.594 1.00 97.50 69 PHE A N 1
ATOM 583 C CA . PHE A 1 69 ? -8.699 4.538 -8.175 1.00 97.50 69 PHE A CA 1
ATOM 584 C C . PHE A 1 69 ? -9.244 3.821 -9.408 1.00 97.50 69 PHE A C 1
ATOM 586 O O . PHE A 1 69 ? -8.591 3.811 -10.445 1.00 97.50 69 PHE A O 1
ATOM 593 N N . LEU A 1 70 ? -10.464 3.283 -9.337 1.00 96.25 70 LEU A N 1
ATOM 594 C CA . LEU A 1 70 ? -11.107 2.626 -10.475 1.00 96.25 70 LEU A CA 1
ATOM 595 C C . LEU A 1 70 ? -11.332 3.600 -11.640 1.00 96.25 70 LEU A C 1
ATOM 597 O O . LEU A 1 70 ? -11.111 3.245 -12.798 1.00 96.25 70 LEU A O 1
ATOM 601 N N . GLY A 1 71 ? -11.726 4.843 -11.351 1.00 96.44 71 GLY A N 1
ATOM 602 C CA . GLY A 1 71 ? -11.800 5.914 -12.344 1.00 96.44 71 GLY A CA 1
ATOM 603 C C . GLY A 1 71 ? -10.448 6.199 -13.001 1.00 96.44 71 GLY A C 1
ATOM 604 O O . GLY A 1 71 ? -10.364 6.263 -14.227 1.00 96.44 71 GLY A O 1
ATOM 605 N N . TRP A 1 72 ? -9.388 6.300 -12.199 1.00 96.88 72 TRP A N 1
ATOM 606 C CA . TRP A 1 72 ? -8.022 6.499 -12.676 1.00 96.88 72 TRP A CA 1
ATOM 607 C C . TRP A 1 72 ? -7.528 5.320 -13.530 1.00 96.88 72 TRP A C 1
ATOM 609 O O . TRP A 1 72 ? -7.025 5.542 -14.630 1.00 96.88 72 TRP A O 1
ATOM 619 N N . CYS A 1 73 ? -7.761 4.074 -13.106 1.00 95.31 73 CYS A N 1
ATOM 620 C CA . CYS A 1 73 ? -7.419 2.876 -13.875 1.00 95.31 73 CYS A CA 1
ATOM 621 C C . CYS A 1 73 ? -8.120 2.829 -15.231 1.00 95.31 73 CYS A C 1
ATOM 623 O O . CYS A 1 73 ? -7.505 2.421 -16.210 1.00 95.31 73 CYS A O 1
ATOM 625 N N . ARG A 1 74 ? -9.382 3.273 -15.323 1.00 93.44 74 ARG A N 1
ATOM 626 C CA . ARG A 1 74 ? -10.081 3.376 -16.615 1.00 93.44 74 ARG A CA 1
ATOM 627 C C . ARG A 1 74 ? -9.385 4.356 -17.558 1.00 93.44 74 ARG A C 1
ATOM 629 O O . ARG A 1 74 ? -9.205 4.028 -18.725 1.00 93.44 74 ARG A O 1
ATOM 636 N N . GLY A 1 75 ? -8.948 5.509 -17.050 1.00 94.88 75 GLY A N 1
ATOM 637 C CA . GLY A 1 75 ? -8.182 6.490 -17.830 1.00 94.88 75 GLY A CA 1
ATOM 638 C C . GLY A 1 75 ? -6.768 6.028 -18.204 1.00 94.88 75 GLY A C 1
ATOM 639 O O . GLY A 1 75 ? -6.215 6.498 -19.190 1.00 94.88 75 GLY A O 1
ATOM 640 N N . ARG A 1 76 ? -6.199 5.086 -17.444 1.00 94.81 76 ARG A N 1
ATOM 641 C CA . ARG A 1 76 ? -4.858 4.509 -17.638 1.00 94.81 76 ARG A CA 1
ATOM 642 C C . ARG A 1 76 ? -4.888 3.072 -18.172 1.00 94.81 76 ARG A C 1
ATOM 644 O O . ARG A 1 76 ? -3.909 2.345 -18.039 1.00 94.81 76 ARG A O 1
ATOM 651 N N . ARG A 1 77 ? -6.007 2.626 -18.752 1.00 91.62 77 ARG A N 1
ATOM 652 C CA . ARG A 1 77 ? -6.216 1.213 -19.112 1.00 91.62 77 ARG A CA 1
ATOM 653 C C . ARG A 1 77 ? -5.130 0.674 -20.043 1.00 91.62 77 ARG A C 1
ATOM 655 O O . ARG A 1 77 ? -4.658 -0.437 -19.829 1.00 91.62 77 ARG A O 1
ATOM 662 N N . GLU A 1 78 ? -4.741 1.453 -21.045 1.00 91.75 78 GLU A N 1
ATOM 663 C CA . GLU A 1 78 ? -3.703 1.056 -21.999 1.00 91.75 78 GLU A CA 1
ATOM 664 C C . GLU A 1 78 ? -2.345 0.882 -21.311 1.00 91.75 78 GLU A C 1
ATOM 666 O O . GLU A 1 78 ? -1.712 -0.152 -21.489 1.00 91.75 78 GLU A O 1
ATOM 671 N N . ASP A 1 79 ? -1.963 1.811 -20.431 1.00 92.12 79 ASP A N 1
ATOM 672 C CA . ASP A 1 79 ? -0.712 1.734 -19.661 1.00 92.12 79 ASP A CA 1
ATOM 673 C C . ASP A 1 79 ? -0.678 0.535 -18.694 1.00 92.12 79 ASP A C 1
ATOM 675 O O . ASP A 1 79 ? 0.391 0.026 -18.362 1.00 92.12 79 ASP A O 1
ATOM 679 N N . MET A 1 80 ? -1.847 0.077 -18.227 1.00 90.50 80 MET A N 1
ATOM 680 C CA . MET A 1 80 ? -1.977 -1.078 -17.327 1.00 90.50 80 MET A CA 1
ATOM 681 C C . MET A 1 80 ? -1.990 -2.421 -18.059 1.00 90.50 80 MET A C 1
ATOM 683 O O . MET A 1 80 ? -1.597 -3.432 -17.481 1.00 90.50 80 MET A O 1
ATOM 687 N N . LEU A 1 81 ? -2.500 -2.455 -19.294 1.00 86.31 81 LEU A N 1
ATOM 688 C CA . LEU A 1 81 ? -2.755 -3.691 -20.044 1.00 86.31 81 LEU A CA 1
ATOM 689 C C . LEU A 1 81 ? -1.798 -3.912 -21.215 1.00 86.31 81 LEU A C 1
ATOM 691 O O . LEU A 1 81 ? -1.829 -4.989 -21.817 1.00 86.31 81 LEU A O 1
ATOM 695 N N . ARG A 1 82 ? -0.953 -2.937 -21.547 1.00 87.06 82 ARG A N 1
ATOM 696 C CA . ARG A 1 82 ? 0.052 -3.065 -22.599 1.00 87.06 82 ARG A CA 1
ATOM 697 C C . ARG A 1 82 ? 1.454 -2.942 -22.034 1.00 87.06 82 ARG A C 1
ATOM 699 O O . ARG A 1 82 ? 1.718 -2.185 -21.106 1.00 87.06 82 ARG A O 1
ATOM 706 N N . ILE A 1 83 ? 2.354 -3.693 -22.655 1.00 87.56 83 ILE A N 1
ATOM 707 C CA . ILE A 1 83 ? 3.786 -3.556 -22.438 1.00 87.56 83 ILE A CA 1
ATOM 708 C C . ILE A 1 83 ? 4.192 -2.169 -22.938 1.00 87.56 83 ILE A C 1
ATOM 710 O O . ILE A 1 83 ? 4.007 -1.843 -24.111 1.00 87.56 83 ILE A O 1
ATOM 714 N N . SER A 1 84 ? 4.699 -1.348 -22.025 1.00 83.69 84 SER A N 1
ATOM 715 C CA . SER A 1 84 ? 5.118 0.017 -22.324 1.00 83.69 84 SER A CA 1
ATOM 716 C C . SER A 1 84 ? 6.482 0.012 -23.013 1.00 83.69 84 SER A C 1
ATOM 718 O O . SER A 1 84 ? 7.422 -0.630 -22.545 1.00 83.69 84 SER A O 1
ATOM 720 N N . GLU A 1 85 ? 6.633 0.791 -24.086 1.00 85.88 85 GLU A N 1
ATOM 721 C CA . GLU A 1 85 ? 7.956 1.092 -24.655 1.00 85.88 85 GLU A CA 1
ATOM 722 C C . GLU A 1 85 ? 8.790 1.965 -23.700 1.00 85.88 85 GLU A C 1
ATOM 724 O O . GLU A 1 85 ? 10.025 1.933 -23.700 1.00 85.88 85 GLU A O 1
ATOM 729 N N . HIS A 1 86 ? 8.117 2.742 -22.847 1.00 83.25 86 HIS A N 1
ATOM 730 C CA . HIS A 1 86 ? 8.745 3.562 -21.823 1.00 83.25 86 HIS A CA 1
ATOM 731 C C . HIS A 1 86 ? 9.025 2.729 -20.573 1.00 83.25 86 HIS A C 1
ATOM 733 O O . HIS A 1 86 ? 8.108 2.360 -19.840 1.00 83.25 86 HIS A O 1
ATOM 739 N N . LYS A 1 87 ? 10.312 2.495 -20.308 1.00 90.38 87 LYS A N 1
ATOM 740 C CA . LYS A 1 87 ? 10.800 1.876 -19.063 1.00 90.38 87 LYS A CA 1
ATOM 741 C C . LYS A 1 87 ? 10.948 2.865 -17.905 1.00 90.38 87 LYS A C 1
ATOM 743 O O . LYS A 1 87 ? 11.147 2.455 -16.773 1.00 90.38 87 LYS A O 1
ATOM 748 N N . ASP A 1 88 ? 10.870 4.159 -18.206 1.00 95.12 88 ASP A N 1
ATOM 749 C CA . ASP A 1 88 ? 11.006 5.240 -17.235 1.00 95.12 88 ASP A CA 1
ATOM 750 C C . ASP A 1 88 ? 9.650 5.542 -16.581 1.00 95.12 88 ASP A C 1
ATOM 752 O O . ASP A 1 88 ? 8.731 6.073 -17.217 1.00 95.12 88 ASP A O 1
ATOM 756 N N . GLY A 1 89 ? 9.539 5.196 -15.302 1.00 94.75 89 GLY A N 1
ATOM 757 C CA . GLY A 1 89 ? 8.353 5.380 -14.482 1.00 94.75 89 GLY A CA 1
ATOM 758 C C . GLY A 1 89 ? 7.918 6.821 -14.327 1.00 94.75 89 GLY A C 1
ATOM 759 O O . GLY A 1 89 ? 6.719 7.069 -14.279 1.00 94.75 89 GLY A O 1
ATOM 760 N N . GLU A 1 90 ? 8.845 7.780 -14.309 1.00 96.38 90 GLU A N 1
ATOM 761 C CA . GLU A 1 90 ? 8.493 9.194 -14.159 1.00 96.38 90 GLU A CA 1
ATOM 762 C C . GLU A 1 90 ? 7.810 9.742 -15.415 1.00 96.38 90 GLU A C 1
ATOM 764 O O . GLU A 1 90 ? 6.921 10.594 -15.323 1.00 96.38 90 GLU A O 1
ATOM 769 N N . LYS A 1 91 ? 8.178 9.218 -16.589 1.00 95.19 91 LYS A N 1
ATOM 770 C CA . LYS A 1 91 ? 7.517 9.550 -17.859 1.00 95.19 91 LYS A CA 1
ATOM 771 C C . LYS A 1 91 ? 6.145 8.897 -17.978 1.00 95.19 91 LYS A C 1
ATOM 773 O O . LYS A 1 91 ? 5.241 9.502 -18.548 1.00 95.19 91 LYS A O 1
ATOM 778 N N . LEU A 1 92 ? 5.993 7.683 -17.449 1.00 95.19 92 LEU A N 1
ATOM 779 C CA . LEU A 1 92 ? 4.731 6.947 -17.484 1.00 95.19 92 LEU A CA 1
ATOM 780 C C . LEU A 1 92 ? 3.726 7.492 -16.458 1.00 95.19 92 LEU A C 1
ATOM 782 O O . LEU A 1 92 ? 2.571 7.761 -16.790 1.00 95.19 92 LEU A O 1
ATOM 786 N N . LEU A 1 93 ? 4.176 7.680 -15.217 1.00 96.19 93 LEU A N 1
ATOM 787 C CA . LEU A 1 93 ? 3.396 8.096 -14.057 1.00 96.19 93 LEU A CA 1
ATOM 788 C C . LEU A 1 93 ? 4.022 9.351 -13.443 1.00 96.19 93 LEU A C 1
ATOM 790 O O . LEU A 1 93 ? 5.086 9.322 -12.820 1.00 96.19 93 LEU A O 1
ATOM 794 N N . SER A 1 94 ? 3.334 10.484 -13.557 1.00 97.12 94 SER A N 1
ATOM 795 C CA . SER A 1 94 ? 3.859 11.728 -12.997 1.00 97.12 94 SER A CA 1
ATOM 796 C C . SER A 1 94 ? 3.981 11.644 -11.469 1.00 97.12 94 SER A C 1
ATOM 798 O O . SER A 1 94 ? 3.188 10.994 -10.783 1.00 97.12 94 SER A O 1
ATOM 800 N N . GLY A 1 95 ? 4.922 12.389 -10.880 1.00 97.25 95 GLY A N 1
ATOM 801 C CA . GLY A 1 95 ? 5.044 12.449 -9.417 1.00 97.25 95 GLY A CA 1
ATOM 802 C C . GLY A 1 95 ? 3.778 12.974 -8.712 1.00 97.25 95 GLY A C 1
ATOM 803 O O . GLY A 1 95 ? 3.541 12.667 -7.543 1.00 97.25 95 GLY A O 1
ATOM 804 N N . VAL A 1 96 ? 2.941 13.758 -9.407 1.00 97.00 96 VAL A N 1
ATOM 805 C CA . VAL A 1 96 ? 1.624 14.194 -8.906 1.00 97.00 96 VAL A CA 1
ATOM 806 C C . VAL A 1 96 ? 0.656 13.016 -8.828 1.00 97.00 96 VAL A C 1
ATOM 808 O O . VAL A 1 96 ? -0.043 12.879 -7.825 1.00 97.00 96 VAL A O 1
ATOM 811 N N . GLU A 1 97 ? 0.619 12.165 -9.851 1.00 97.00 97 GLU A N 1
ATOM 812 C CA . GLU A 1 97 ? -0.218 10.964 -9.854 1.00 97.00 97 GLU A CA 1
ATOM 813 C C . GLU A 1 97 ? 0.217 9.977 -8.783 1.00 97.00 97 GLU A C 1
ATOM 815 O O . GLU A 1 97 ? -0.624 9.544 -8.004 1.00 97.00 97 GLU A O 1
ATOM 820 N N . MET A 1 98 ? 1.516 9.712 -8.648 1.00 98.00 98 MET A N 1
ATOM 821 C CA . MET A 1 98 ? 2.031 8.829 -7.599 1.00 98.00 98 MET A CA 1
ATOM 822 C C . MET A 1 98 ? 1.696 9.331 -6.189 1.00 98.00 98 MET A C 1
ATOM 824 O O . MET A 1 98 ? 1.311 8.544 -5.327 1.00 98.00 98 MET A O 1
ATOM 828 N N . ARG A 1 99 ? 1.728 10.652 -5.948 1.00 96.81 99 ARG A N 1
ATOM 829 C CA . ARG A 1 99 ? 1.228 11.235 -4.686 1.00 96.81 99 ARG A CA 1
ATOM 830 C C . ARG A 1 99 ? -0.266 10.988 -4.471 1.00 96.81 99 ARG A C 1
ATOM 832 O O . ARG A 1 99 ? -0.684 10.740 -3.342 1.00 96.81 99 ARG A O 1
ATOM 839 N N . ARG A 1 100 ? -1.082 11.078 -5.525 1.00 96.69 100 ARG A N 1
ATOM 840 C CA . ARG A 1 100 ? -2.528 10.813 -5.438 1.00 96.69 100 ARG A CA 1
ATOM 841 C C . ARG A 1 100 ? -2.816 9.331 -5.208 1.00 96.69 100 ARG A C 1
ATOM 843 O O . ARG A 1 100 ? -3.649 9.026 -4.362 1.00 96.69 100 ARG A O 1
ATOM 850 N N . LEU A 1 101 ? -2.091 8.439 -5.884 1.00 97.31 101 LEU A N 1
ATOM 851 C CA . LEU A 1 101 ? -2.137 6.994 -5.654 1.00 97.31 101 LEU A CA 1
ATOM 852 C C . LEU A 1 101 ? -1.761 6.664 -4.213 1.00 97.31 101 LEU A C 1
ATOM 854 O O . LEU A 1 101 ? -2.504 5.961 -3.538 1.00 97.31 101 LEU A O 1
ATOM 858 N N . TRP A 1 102 ? -0.677 7.255 -3.703 1.00 97.00 102 TRP A N 1
ATOM 859 C CA . TRP A 1 102 ? -0.274 7.077 -2.313 1.00 97.00 102 TRP A CA 1
ATOM 860 C C . TRP A 1 102 ? -1.389 7.479 -1.344 1.00 97.00 102 TRP A C 1
ATOM 862 O O . TRP A 1 102 ? -1.779 6.694 -0.481 1.00 97.00 102 TRP A O 1
ATOM 872 N N . LYS A 1 103 ? -1.961 8.676 -1.525 1.00 96.25 103 LYS A N 1
ATOM 873 C CA . LYS A 1 103 ? -3.089 9.140 -0.711 1.00 96.25 103 LYS A CA 1
ATOM 874 C C . LYS A 1 103 ? -4.265 8.165 -0.784 1.00 96.25 103 LYS A C 1
ATOM 876 O O . LYS A 1 103 ? -4.797 7.786 0.252 1.00 96.25 103 LYS A O 1
ATOM 881 N N . CYS A 1 104 ? -4.638 7.741 -1.988 1.00 97.38 104 CYS A N 1
ATOM 882 C CA . CYS A 1 104 ? -5.716 6.787 -2.214 1.00 97.38 104 CYS A CA 1
ATOM 883 C C . CYS A 1 104 ? -5.489 5.467 -1.460 1.00 97.38 104 CYS A C 1
ATOM 885 O O . CYS A 1 104 ? -6.368 5.007 -0.735 1.00 97.38 104 CYS A O 1
ATOM 887 N N . PHE A 1 105 ? -4.303 4.871 -1.582 1.00 97.88 105 PHE A N 1
ATOM 888 C CA . PHE A 1 105 ? -3.967 3.627 -0.891 1.00 97.88 105 PHE A CA 1
ATOM 889 C C . PHE A 1 105 ? -3.913 3.792 0.625 1.00 97.88 105 PHE A C 1
ATOM 891 O O . PHE A 1 105 ? -4.324 2.896 1.359 1.00 97.88 105 PHE A O 1
ATOM 898 N N . ASN A 1 106 ? -3.472 4.951 1.107 1.00 97.12 106 ASN A N 1
ATOM 899 C CA . ASN A 1 106 ? -3.513 5.275 2.522 1.00 97.12 106 ASN A CA 1
ATOM 900 C C . ASN A 1 106 ? -4.942 5.337 3.083 1.00 97.12 106 ASN A C 1
ATOM 902 O O . ASN A 1 106 ? -5.198 4.744 4.130 1.00 97.12 106 ASN A O 1
ATOM 906 N N . GLU A 1 107 ? -5.885 5.971 2.388 1.00 96.81 107 GLU A N 1
ATOM 907 C CA . GLU A 1 107 ? -7.301 5.949 2.791 1.00 96.81 107 GLU A CA 1
ATOM 908 C C . GLU A 1 107 ? -7.863 4.520 2.774 1.00 96.81 107 GLU A C 1
ATOM 910 O O . GLU A 1 107 ? -8.485 4.063 3.740 1.00 96.81 107 GLU A O 1
ATOM 915 N N . LEU A 1 108 ? -7.587 3.786 1.691 1.00 97.56 108 LEU A N 1
ATOM 916 C CA . LEU A 1 108 ? -8.170 2.472 1.452 1.00 97.56 108 LEU A CA 1
ATOM 917 C C . LEU A 1 108 ? -7.653 1.406 2.429 1.00 97.56 108 LEU A C 1
ATOM 919 O O . LEU A 1 108 ? -8.447 0.651 2.992 1.00 97.56 108 LEU A O 1
ATOM 923 N N . PHE A 1 109 ? -6.340 1.358 2.657 1.00 98.00 109 PHE A N 1
ATOM 924 C CA . PHE A 1 109 ? -5.684 0.259 3.370 1.00 98.00 109 PHE A CA 1
ATOM 925 C C . PHE A 1 109 ? -5.101 0.651 4.728 1.00 98.00 109 PHE A C 1
ATOM 927 O O . PHE A 1 109 ? -5.014 -0.202 5.605 1.00 98.00 109 PHE A O 1
ATOM 934 N N . PHE A 1 110 ? -4.729 1.918 4.937 1.00 96.81 110 PHE A N 1
ATOM 935 C CA . PHE A 1 110 ? -3.962 2.350 6.117 1.00 96.81 110 PHE A CA 1
ATOM 936 C C . PHE A 1 110 ? -4.720 3.314 7.045 1.00 96.81 110 PHE A C 1
ATOM 938 O O . PHE A 1 110 ? -4.181 3.740 8.067 1.00 96.81 110 PHE A O 1
ATOM 945 N N . GLY A 1 111 ? -5.991 3.597 6.746 1.00 94.94 111 GLY A N 1
ATOM 946 C CA . GLY A 1 111 ? -6.873 4.380 7.611 1.00 94.94 111 GLY A CA 1
ATOM 947 C C . GLY A 1 111 ? -6.731 5.895 7.479 1.00 94.94 111 GLY A C 1
ATOM 948 O O . GLY A 1 111 ? -7.154 6.603 8.385 1.00 94.94 111 GLY A O 1
ATOM 949 N N . GLY A 1 112 ? -6.119 6.394 6.404 1.00 92.25 112 GLY A N 1
ATOM 950 C CA . GLY A 1 112 ? -6.097 7.824 6.071 1.00 92.25 112 GLY A CA 1
ATOM 951 C C . GLY A 1 112 ? -5.091 8.669 6.860 1.00 92.25 112 GLY A C 1
ATOM 952 O O . GLY A 1 112 ? -4.617 9.688 6.362 1.00 92.25 112 GLY A O 1
ATOM 953 N N . ASP A 1 113 ? -4.632 8.227 8.029 1.00 85.81 113 ASP A N 1
ATOM 954 C CA . ASP A 1 113 ? -3.783 9.048 8.905 1.00 85.81 113 ASP A CA 1
ATOM 955 C C . ASP A 1 113 ? -2.348 9.306 8.374 1.00 85.81 113 ASP A C 1
ATOM 957 O O . ASP A 1 113 ? -1.651 10.165 8.922 1.00 85.81 113 ASP A O 1
ATOM 961 N N . LEU A 1 114 ? -1.892 8.646 7.293 1.00 85.62 114 LEU A N 1
ATOM 962 C CA . LEU A 1 114 ? -0.633 8.991 6.597 1.00 85.62 114 LEU A CA 1
ATOM 963 C C . LEU A 1 114 ? -0.814 10.061 5.498 1.00 85.62 114 LEU A C 1
ATOM 965 O O . LEU A 1 114 ? 0.080 10.224 4.665 1.00 85.62 114 LEU A O 1
ATOM 969 N N . ALA A 1 115 ? -1.941 10.786 5.455 1.00 64.00 115 ALA A N 1
ATOM 970 C CA . ALA A 1 115 ? -2.332 11.639 4.318 1.00 64.00 115 ALA A CA 1
ATOM 971 C C . ALA A 1 115 ? -1.355 12.787 3.993 1.00 64.00 115 ALA A C 1
ATOM 973 O O . ALA A 1 115 ? -1.361 13.297 2.874 1.00 64.00 115 ALA A O 1
ATOM 974 N N . ASP A 1 116 ? -0.484 13.155 4.933 1.00 76.44 116 ASP A N 1
ATOM 975 C CA . ASP A 1 116 ? 0.600 14.129 4.738 1.00 76.44 116 ASP A CA 1
ATOM 976 C C . ASP A 1 116 ? 1.900 13.511 4.187 1.00 76.44 116 ASP A C 1
ATOM 978 O O . ASP A 1 116 ? 2.947 14.173 4.147 1.00 76.44 116 ASP A O 1
ATOM 982 N N . GLY A 1 117 ? 1.862 12.234 3.803 1.00 81.94 117 GLY A N 1
ATOM 983 C CA . GLY A 1 117 ? 3.013 11.523 3.278 1.00 81.94 117 GLY A CA 1
ATOM 984 C C . GLY A 1 117 ? 3.485 12.089 1.943 1.00 81.94 117 GLY A C 1
ATOM 985 O O . GLY A 1 117 ? 2.695 12.480 1.083 1.00 81.94 117 GLY A O 1
ATOM 986 N N . GLN A 1 118 ? 4.801 12.158 1.776 1.00 93.69 118 GLN A N 1
ATOM 987 C CA . GLN A 1 118 ? 5.415 12.716 0.575 1.00 93.69 118 GLN A CA 1
ATOM 988 C C . GLN A 1 118 ? 5.843 11.592 -0.357 1.00 93.69 118 GLN A C 1
ATOM 990 O O . GLN A 1 118 ? 6.457 10.632 0.093 1.00 93.69 118 GLN A O 1
ATOM 995 N N . PHE A 1 119 ? 5.576 11.751 -1.650 1.00 97.19 119 PHE A N 1
ATOM 996 C CA . PHE A 1 119 ? 6.165 10.915 -2.691 1.00 97.19 119 PHE A CA 1
ATOM 997 C C . PHE A 1 119 ? 7.082 11.752 -3.582 1.00 97.19 119 PHE A C 1
ATOM 999 O O . PHE A 1 119 ? 6.721 12.880 -3.962 1.00 97.19 119 PHE A O 1
ATOM 1006 N N . ARG A 1 120 ? 8.227 11.174 -3.958 1.00 97.88 120 ARG A N 1
ATOM 1007 C CA . ARG A 1 120 ? 9.098 11.682 -5.022 1.00 97.88 120 ARG A CA 1
ATOM 1008 C C . ARG A 1 120 ? 9.762 10.550 -5.806 1.00 97.88 120 ARG A C 1
ATOM 1010 O O . ARG A 1 120 ? 10.076 9.505 -5.247 1.00 97.88 120 ARG A O 1
ATOM 1017 N N . TRP A 1 121 ? 10.051 10.823 -7.070 1.00 98.38 121 TRP A N 1
ATOM 1018 C CA . TRP A 1 121 ? 11.004 10.038 -7.842 1.00 98.38 121 TRP A CA 1
ATOM 1019 C C . TRP A 1 121 ? 12.426 10.344 -7.364 1.00 98.38 121 TRP A C 1
ATOM 1021 O O . TRP A 1 121 ? 12.748 11.498 -7.060 1.00 98.38 121 TRP A O 1
ATOM 1031 N N . ASN A 1 122 ? 13.262 9.317 -7.252 1.00 98.19 122 ASN A N 1
ATOM 1032 C CA . ASN A 1 122 ? 14.664 9.453 -6.885 1.00 98.19 122 ASN A CA 1
ATOM 1033 C C . ASN A 1 122 ? 15.521 8.482 -7.720 1.00 98.19 122 ASN A C 1
ATOM 1035 O O . ASN A 1 122 ? 15.675 7.326 -7.330 1.00 98.19 122 ASN A O 1
ATOM 1039 N N . PRO A 1 123 ? 16.095 8.938 -8.850 1.00 97.75 123 PRO A N 1
ATOM 1040 C CA . PRO A 1 123 ? 16.916 8.094 -9.724 1.00 97.75 123 PRO A CA 1
ATOM 1041 C C . PRO A 1 123 ? 18.266 7.704 -9.108 1.00 97.75 123 PRO A C 1
ATOM 1043 O O . PRO A 1 123 ? 18.981 6.889 -9.676 1.00 97.75 123 PRO A O 1
ATOM 1046 N N . SER A 1 124 ? 18.632 8.280 -7.960 1.00 97.75 124 SER A N 1
ATOM 1047 C CA . SER A 1 124 ? 19.872 7.947 -7.254 1.00 97.75 124 SER A CA 1
ATOM 1048 C C . SER A 1 124 ? 19.717 6.781 -6.272 1.00 97.75 124 SER A C 1
ATOM 1050 O O . SER A 1 124 ? 20.690 6.435 -5.601 1.00 97.75 124 SER A O 1
ATOM 1052 N N . LEU A 1 125 ? 18.514 6.215 -6.118 1.00 97.38 125 LEU A N 1
ATOM 1053 C CA . LEU A 1 125 ? 18.311 5.024 -5.292 1.00 97.38 125 LEU A CA 1
ATOM 1054 C C . LEU A 1 125 ? 18.934 3.803 -5.971 1.00 97.38 125 LEU A C 1
ATOM 1056 O O . LEU A 1 125 ? 18.753 3.597 -7.165 1.00 97.38 125 LEU A O 1
ATOM 1060 N N . VAL A 1 126 ? 19.649 2.985 -5.201 1.00 95.69 126 VAL A N 1
ATOM 1061 C CA . VAL A 1 126 ? 20.166 1.695 -5.690 1.00 95.69 126 VAL A CA 1
ATOM 1062 C C . VAL A 1 126 ? 19.042 0.658 -5.750 1.00 95.69 126 VAL A C 1
ATOM 1064 O O . VAL A 1 126 ? 19.003 -0.157 -6.665 1.00 95.69 126 VAL A O 1
ATOM 1067 N N . ASP A 1 127 ? 18.114 0.725 -4.796 1.00 95.31 127 ASP A N 1
ATOM 1068 C CA . ASP A 1 127 ? 16.948 -0.150 -4.718 1.00 95.31 127 ASP A CA 1
ATOM 1069 C C . ASP A 1 127 ? 15.750 0.414 -5.501 1.00 95.31 127 ASP A C 1
ATOM 1071 O O . ASP A 1 127 ? 15.716 1.586 -5.885 1.00 95.31 127 ASP A O 1
ATOM 1075 N N . LEU A 1 128 ? 14.719 -0.419 -5.686 1.00 96.94 128 LEU A N 1
ATOM 1076 C CA . LEU A 1 128 ? 13.471 -0.043 -6.368 1.00 96.94 128 LEU A CA 1
ATOM 1077 C C . LEU A 1 128 ? 12.764 1.136 -5.686 1.00 96.94 128 LEU A C 1
ATOM 1079 O O . LEU A 1 128 ? 12.177 1.997 -6.343 1.00 96.94 128 LEU A O 1
ATOM 1083 N N . GLY A 1 129 ? 12.809 1.174 -4.357 1.00 97.81 129 GLY A N 1
ATOM 1084 C CA . GLY A 1 129 ? 12.168 2.193 -3.550 1.00 97.81 129 GLY A CA 1
ATOM 1085 C C . GLY A 1 129 ? 12.682 2.202 -2.120 1.00 97.81 129 GLY A C 1
ATOM 1086 O O . GLY A 1 129 ? 13.443 1.334 -1.700 1.00 97.81 129 GLY A O 1
ATOM 1087 N N . GLN A 1 130 ? 12.293 3.239 -1.387 1.00 97.69 130 GLN A N 1
ATOM 1088 C CA . GLN A 1 130 ? 12.603 3.383 0.023 1.00 97.69 130 GLN A CA 1
ATOM 1089 C C . GLN A 1 130 ? 11.523 4.193 0.744 1.00 97.69 130 GLN A C 1
ATOM 1091 O O . GLN A 1 130 ? 11.157 5.302 0.338 1.00 97.69 130 GLN A O 1
ATOM 1096 N N . ALA A 1 131 ? 11.085 3.685 1.891 1.00 97.31 131 ALA A N 1
ATOM 1097 C CA . ALA A 1 131 ? 10.302 4.420 2.869 1.00 97.31 131 ALA A CA 1
ATOM 1098 C C . ALA A 1 131 ? 11.193 5.093 3.925 1.00 97.31 131 ALA A C 1
ATOM 1100 O O . ALA A 1 131 ? 12.163 4.529 4.434 1.00 97.31 131 ALA A O 1
ATOM 1101 N N . GLY A 1 132 ? 10.826 6.307 4.321 1.00 95.38 132 GLY A N 1
ATOM 1102 C CA . GLY A 1 132 ? 11.573 7.105 5.284 1.00 95.38 132 GLY A CA 1
ATOM 1103 C C . GLY A 1 132 ? 10.700 8.064 6.082 1.00 95.38 132 GLY A C 1
ATOM 1104 O O . GLY A 1 132 ? 9.470 7.975 6.105 1.00 95.38 132 GLY A O 1
ATOM 1105 N N . SER A 1 133 ? 11.355 9.003 6.767 1.00 93.38 133 SER A N 1
ATOM 1106 C CA . SER A 1 133 ? 10.665 10.134 7.374 1.00 93.38 133 SER A CA 1
ATOM 1107 C C . SER A 1 133 ? 11.432 11.429 7.176 1.00 93.38 133 SER A C 1
ATOM 1109 O O . SER A 1 133 ? 12.623 11.512 7.472 1.00 93.38 133 SER A O 1
ATOM 1111 N N . ARG A 1 134 ? 10.719 12.471 6.748 1.00 91.06 134 ARG A N 1
ATOM 1112 C CA . ARG A 1 134 ? 11.240 13.828 6.605 1.00 91.06 134 ARG A CA 1
ATOM 1113 C C . ARG A 1 134 ? 10.367 14.777 7.408 1.00 91.06 134 ARG A C 1
ATOM 1115 O O . ARG A 1 134 ? 9.156 14.824 7.218 1.00 91.06 134 ARG A O 1
ATOM 1122 N N . ASN A 1 135 ? 10.974 15.518 8.334 1.00 89.88 135 ASN A N 1
ATOM 1123 C CA . ASN A 1 135 ? 10.267 16.441 9.233 1.00 89.88 135 ASN A CA 1
ATOM 1124 C C . ASN A 1 135 ? 9.110 15.771 10.007 1.00 89.88 135 ASN A C 1
ATOM 1126 O O . ASN A 1 135 ? 8.051 16.364 10.196 1.00 89.88 135 ASN A O 1
ATOM 1130 N N . GLY A 1 136 ? 9.293 14.507 10.410 1.00 87.25 136 GLY A N 1
ATOM 1131 C CA . GLY A 1 136 ? 8.279 13.734 11.134 1.00 87.25 136 GLY A CA 1
ATOM 1132 C C . GLY A 1 136 ? 7.087 13.278 10.287 1.00 87.25 136 GLY A C 1
ATOM 1133 O O . GLY A 1 136 ? 6.120 12.762 10.846 1.00 87.25 136 GLY A O 1
ATOM 1134 N N . ARG A 1 137 ? 7.145 13.443 8.962 1.00 89.81 137 ARG A N 1
ATOM 1135 C CA . ARG A 1 137 ? 6.155 12.928 8.008 1.00 89.81 137 ARG A CA 1
ATOM 1136 C C . ARG A 1 137 ? 6.709 11.694 7.297 1.00 89.81 137 ARG A C 1
ATOM 1138 O O . ARG A 1 137 ? 7.921 11.657 7.068 1.00 89.81 137 ARG A O 1
ATOM 1145 N N . PRO A 1 138 ? 5.882 10.687 6.982 1.00 93.75 138 PRO A N 1
ATOM 1146 C CA . PRO A 1 138 ? 6.312 9.546 6.183 1.00 93.75 138 PRO A CA 1
ATOM 1147 C C . PRO A 1 138 ? 6.677 10.011 4.768 1.00 93.75 138 PRO A C 1
ATOM 1149 O O . PRO A 1 138 ? 6.014 10.878 4.195 1.00 93.75 138 PRO A O 1
ATOM 1152 N N . THR A 1 139 ? 7.743 9.458 4.206 1.00 97.00 139 THR A N 1
ATOM 1153 C CA . THR A 1 139 ? 8.162 9.731 2.828 1.00 97.00 139 THR A CA 1
ATOM 1154 C C . THR A 1 139 ? 8.364 8.425 2.088 1.00 97.00 139 THR A C 1
ATOM 1156 O O . THR A 1 139 ? 8.891 7.483 2.669 1.00 97.00 139 THR A O 1
ATOM 1159 N N . ILE A 1 140 ? 7.965 8.384 0.823 1.00 98.19 140 ILE A N 1
ATOM 1160 C CA . ILE A 1 140 ? 8.224 7.279 -0.093 1.00 98.19 140 ILE A CA 1
ATOM 1161 C C . ILE A 1 140 ? 9.002 7.835 -1.279 1.00 98.19 140 ILE A C 1
ATOM 1163 O O . ILE A 1 140 ? 8.640 8.858 -1.868 1.00 98.19 140 ILE A O 1
ATOM 1167 N N . GLU A 1 141 ? 10.088 7.162 -1.607 1.00 98.44 141 GLU A N 1
ATOM 1168 C CA . GLU A 1 141 ? 10.931 7.457 -2.751 1.00 98.44 141 GLU A CA 1
ATOM 1169 C C . GLU A 1 141 ? 10.983 6.213 -3.625 1.00 98.44 141 GLU A C 1
ATOM 1171 O O . GLU A 1 141 ? 11.073 5.108 -3.102 1.00 98.44 141 GLU A O 1
ATOM 1176 N N . VAL A 1 142 ? 10.888 6.381 -4.938 1.00 98.62 142 VAL A N 1
ATOM 1177 C CA . VAL A 1 142 ? 10.935 5.264 -5.891 1.00 98.62 142 VAL A CA 1
ATOM 1178 C C . VAL A 1 142 ? 11.934 5.608 -6.981 1.00 98.62 142 VAL A C 1
ATOM 1180 O O . VAL A 1 142 ? 11.982 6.761 -7.426 1.00 98.62 142 VAL A O 1
ATOM 1183 N N . ASN A 1 143 ? 12.743 4.637 -7.394 1.00 98.38 143 ASN A N 1
ATOM 1184 C CA . ASN A 1 143 ? 13.629 4.804 -8.534 1.00 98.38 143 ASN A CA 1
ATOM 1185 C C . ASN A 1 143 ? 12.804 4.691 -9.828 1.00 98.38 143 ASN A C 1
ATOM 1187 O O . ASN A 1 143 ? 12.263 3.622 -10.093 1.00 98.38 143 ASN A O 1
ATOM 1191 N N . PRO A 1 144 ? 12.691 5.748 -10.655 1.00 97.88 144 PRO A N 1
ATOM 1192 C CA . PRO A 1 144 ? 11.910 5.684 -11.889 1.00 97.88 144 PRO A CA 1
ATOM 1193 C C . PRO A 1 144 ? 12.531 4.786 -12.972 1.00 97.88 144 PRO A C 1
ATOM 1195 O O . PRO A 1 144 ? 11.877 4.524 -13.974 1.00 97.88 144 PRO A O 1
ATOM 1198 N N . GLN A 1 145 ? 13.779 4.341 -12.824 1.00 97.06 145 GLN A N 1
ATOM 1199 C CA . GLN A 1 145 ? 14.505 3.567 -13.838 1.00 97.06 145 GLN A CA 1
ATOM 1200 C C . GLN A 1 145 ? 14.602 2.074 -13.510 1.00 97.06 145 GLN A C 1
ATOM 1202 O O . GLN A 1 145 ? 15.002 1.294 -14.373 1.00 97.06 145 GLN A O 1
ATOM 1207 N N . GLU A 1 146 ? 14.211 1.675 -12.299 1.00 96.19 146 GLU A N 1
ATOM 1208 C CA . GLU A 1 146 ? 14.343 0.303 -11.815 1.00 96.19 146 GLU A CA 1
ATOM 1209 C C . GLU A 1 146 ? 12.969 -0.339 -11.593 1.00 96.19 146 GLU A C 1
ATOM 1211 O O . GLU A 1 146 ? 12.039 0.275 -11.072 1.00 96.19 146 GLU A O 1
ATOM 1216 N N . THR A 1 147 ? 12.846 -1.604 -11.993 1.00 93.81 147 THR A N 1
ATOM 1217 C CA . THR A 1 147 ? 11.642 -2.436 -11.819 1.00 93.81 147 THR A CA 1
ATOM 1218 C C . THR A 1 147 ? 12.076 -3.842 -11.425 1.00 93.81 147 THR A C 1
ATOM 1220 O O . THR A 1 147 ? 13.156 -4.285 -11.824 1.00 93.81 147 THR A O 1
ATOM 1223 N N . ALA A 1 148 ? 11.257 -4.560 -10.656 1.00 90.88 148 ALA A N 1
ATOM 1224 C CA . ALA A 1 148 ? 11.591 -5.931 -10.271 1.00 90.88 148 ALA A CA 1
ATOM 1225 C C . ALA A 1 148 ? 11.239 -6.950 -11.361 1.00 90.88 148 ALA A C 1
ATOM 1227 O O . ALA A 1 148 ? 11.798 -8.046 -11.368 1.00 90.88 148 ALA A O 1
ATOM 1228 N N . LYS A 1 149 ? 10.373 -6.566 -12.310 1.00 90.12 149 LYS A N 1
ATOM 1229 C CA . LYS A 1 149 ? 9.892 -7.396 -13.429 1.00 90.12 149 LYS A CA 1
ATOM 1230 C C . LYS A 1 149 ? 9.049 -8.585 -12.965 1.00 90.12 149 LYS A C 1
ATOM 1232 O O . LYS A 1 149 ? 8.964 -9.610 -13.643 1.00 90.12 149 LYS A O 1
ATOM 1237 N N . ASP A 1 150 ? 8.374 -8.431 -11.835 1.00 84.75 150 ASP A N 1
ATOM 1238 C CA . ASP A 1 150 ? 7.428 -9.396 -11.278 1.00 84.75 150 ASP A CA 1
ATOM 1239 C C . ASP A 1 150 ? 6.176 -9.568 -12.149 1.00 84.75 150 ASP A C 1
ATOM 1241 O O . ASP A 1 150 ? 5.559 -10.641 -12.183 1.00 84.75 150 ASP A O 1
ATOM 1245 N N . PHE A 1 151 ? 5.824 -8.510 -12.865 1.00 86.25 151 PHE A N 1
ATOM 1246 C CA . PHE A 1 151 ? 4.863 -8.420 -13.946 1.00 86.25 151 PHE A CA 1
ATOM 1247 C C . PHE A 1 151 ? 5.581 -8.252 -15.289 1.00 86.25 151 PHE A C 1
ATOM 1249 O O . PHE A 1 151 ? 5.058 -7.596 -16.176 1.00 86.25 151 PHE A O 1
ATOM 1256 N N . GLY A 1 152 ? 6.796 -8.787 -15.443 1.00 87.44 152 GLY A N 1
ATOM 1257 C CA . GLY A 1 152 ? 7.602 -8.659 -16.658 1.00 87.44 152 GLY A CA 1
ATOM 1258 C C . GLY A 1 152 ? 7.714 -7.216 -17.152 1.00 87.44 152 GLY A C 1
ATOM 1259 O O . GLY A 1 152 ? 8.325 -6.391 -16.478 1.00 87.44 152 GLY A O 1
ATOM 1260 N N . ASP A 1 153 ? 7.128 -6.907 -18.312 1.00 88.88 153 ASP A N 1
ATOM 1261 C CA . ASP A 1 153 ? 7.225 -5.574 -18.930 1.00 88.88 153 ASP A CA 1
ATOM 1262 C C . ASP A 1 153 ? 5.995 -4.664 -18.681 1.00 88.88 153 ASP A C 1
ATOM 1264 O O . ASP A 1 153 ? 5.847 -3.608 -19.304 1.00 88.88 153 ASP A O 1
ATOM 1268 N N . TYR A 1 154 ? 5.103 -5.030 -17.752 1.00 92.12 154 TYR A N 1
ATOM 1269 C CA . TYR A 1 154 ? 3.963 -4.200 -17.331 1.00 92.12 154 TYR A CA 1
ATOM 1270 C C . TYR A 1 154 ? 4.390 -3.131 -16.307 1.00 92.12 154 TYR A C 1
ATOM 1272 O O . TYR A 1 154 ? 4.045 -3.173 -15.124 1.00 92.12 154 TYR A O 1
ATOM 1280 N N . VAL A 1 155 ? 5.139 -2.137 -16.788 1.00 93.94 155 VAL A N 1
ATOM 1281 C CA . VAL A 1 155 ? 5.828 -1.106 -15.987 1.00 93.94 155 VAL A CA 1
ATOM 1282 C C . VAL A 1 155 ? 4.907 -0.349 -15.012 1.00 93.94 155 VAL A C 1
ATOM 1284 O O . VAL A 1 155 ? 5.304 -0.056 -13.886 1.00 93.94 155 VAL A O 1
ATOM 1287 N N . ALA A 1 156 ? 3.660 -0.045 -15.386 1.00 95.00 156 ALA A N 1
ATOM 1288 C CA . ALA A 1 156 ? 2.741 0.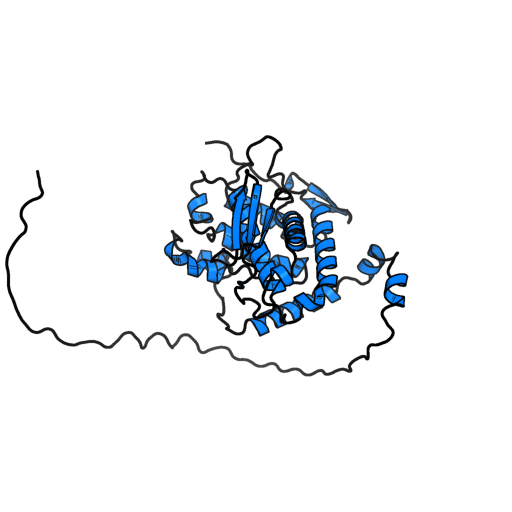658 -14.486 1.00 95.00 156 ALA A CA 1
ATOM 1289 C C . ALA A 1 156 ? 2.377 -0.175 -13.240 1.00 95.00 156 ALA A C 1
ATOM 1291 O O . ALA A 1 156 ? 2.294 0.367 -12.134 1.00 95.00 156 ALA A O 1
ATOM 1292 N N . LEU A 1 157 ? 2.195 -1.491 -13.408 1.00 95.25 157 LEU A N 1
ATOM 1293 C CA . LEU A 1 157 ? 1.893 -2.413 -12.309 1.00 95.25 157 LEU A CA 1
ATOM 1294 C C . LEU A 1 157 ? 3.100 -2.587 -11.384 1.00 95.25 157 LEU A C 1
ATOM 1296 O O . LEU A 1 157 ? 2.922 -2.620 -10.168 1.00 95.25 157 LEU A O 1
ATOM 1300 N N . GLU A 1 158 ? 4.315 -2.612 -11.942 1.00 95.31 158 GLU A N 1
ATOM 1301 C CA . GLU A 1 158 ? 5.567 -2.616 -11.172 1.00 95.31 158 GLU A CA 1
ATOM 1302 C C . GLU A 1 158 ? 5.640 -1.415 -10.226 1.00 95.31 158 GLU A C 1
ATOM 1304 O O . GLU A 1 158 ? 5.843 -1.577 -9.024 1.00 95.31 158 GLU A O 1
ATOM 1309 N N . PHE A 1 159 ? 5.397 -0.201 -10.730 1.00 97.50 159 PHE A N 1
ATOM 1310 C CA . PHE A 1 159 ? 5.465 1.001 -9.897 1.00 97.50 159 PHE A CA 1
ATOM 1311 C C . PHE A 1 159 ? 4.348 1.089 -8.856 1.00 97.50 159 PHE A C 1
ATOM 1313 O O . PHE A 1 159 ? 4.590 1.585 -7.754 1.00 97.50 159 PHE A O 1
ATOM 1320 N N . ILE A 1 160 ? 3.148 0.579 -9.154 1.00 97.56 160 ILE A N 1
ATOM 1321 C CA . ILE A 1 160 ? 2.086 0.431 -8.147 1.00 97.56 160 ILE A CA 1
ATOM 1322 C C . ILE A 1 160 ? 2.518 -0.561 -7.059 1.00 97.56 160 ILE A C 1
ATOM 1324 O O . ILE A 1 160 ? 2.351 -0.268 -5.873 1.00 97.56 160 ILE A O 1
ATOM 1328 N N . GLY A 1 161 ? 3.094 -1.702 -7.448 1.00 97.44 161 GLY A N 1
ATOM 1329 C CA . GLY A 1 161 ? 3.627 -2.713 -6.535 1.00 97.44 161 GLY A CA 1
ATOM 1330 C C . GLY A 1 161 ? 4.704 -2.142 -5.617 1.00 97.44 161 GLY A C 1
ATOM 1331 O O . GLY A 1 161 ? 4.590 -2.248 -4.396 1.00 97.44 161 GLY A O 1
ATOM 1332 N N . THR A 1 162 ? 5.691 -1.443 -6.179 1.00 97.81 162 THR A N 1
ATOM 1333 C CA . THR A 1 162 ? 6.757 -0.777 -5.417 1.00 97.81 162 THR A CA 1
ATOM 1334 C C . THR A 1 162 ? 6.204 0.309 -4.495 1.00 97.81 162 THR A C 1
ATOM 1336 O O . THR A 1 162 ? 6.563 0.356 -3.321 1.00 97.81 162 THR A O 1
ATOM 1339 N N . LEU A 1 163 ? 5.265 1.143 -4.959 1.00 98.19 163 LEU A N 1
ATOM 1340 C CA . LEU A 1 163 ? 4.625 2.150 -4.106 1.00 98.19 163 LEU A CA 1
ATOM 1341 C C . LEU A 1 163 ? 3.917 1.510 -2.904 1.00 98.19 163 LEU A C 1
ATOM 1343 O O . LEU A 1 163 ? 4.043 1.999 -1.782 1.00 98.19 163 LEU A O 1
ATOM 1347 N N . MET A 1 164 ? 3.185 0.417 -3.124 1.00 98.31 164 MET A N 1
ATOM 1348 C CA . MET A 1 164 ? 2.508 -0.320 -2.057 1.00 98.31 164 MET A CA 1
ATOM 1349 C C . MET A 1 164 ? 3.487 -1.055 -1.130 1.00 98.31 164 MET A C 1
ATOM 1351 O O . MET A 1 164 ? 3.226 -1.155 0.068 1.00 98.31 164 MET A O 1
ATOM 1355 N N . HIS A 1 165 ? 4.620 -1.534 -1.643 1.00 98.19 165 HIS A N 1
ATOM 1356 C CA . HIS A 1 165 ? 5.682 -2.136 -0.835 1.00 98.19 165 HIS A CA 1
ATOM 1357 C C . HIS A 1 165 ? 6.238 -1.106 0.156 1.00 98.19 165 HIS A C 1
ATOM 1359 O O . HIS A 1 165 ? 6.234 -1.328 1.370 1.00 98.19 165 HIS A O 1
ATOM 1365 N N . GLU A 1 166 ? 6.617 0.071 -0.342 1.00 98.31 166 GLU A N 1
ATOM 1366 C CA . GLU A 1 166 ? 7.122 1.153 0.503 1.00 98.31 166 GLU A CA 1
ATOM 1367 C C . GLU A 1 166 ? 6.044 1.741 1.418 1.00 98.31 166 GLU A C 1
ATOM 1369 O O . GLU A 1 166 ? 6.329 2.154 2.541 1.00 98.31 166 GLU A O 1
ATOM 1374 N N . ALA A 1 167 ? 4.781 1.729 0.997 1.00 98.06 167 ALA A N 1
ATOM 1375 C CA . ALA A 1 167 ? 3.655 2.098 1.846 1.00 98.06 167 ALA A CA 1
ATOM 1376 C C . ALA A 1 167 ? 3.543 1.222 3.100 1.00 98.06 167 ALA A C 1
ATOM 1378 O O . ALA A 1 167 ? 3.306 1.743 4.194 1.00 98.06 167 ALA A O 1
ATOM 1379 N N . VAL A 1 168 ? 3.736 -0.094 2.959 1.00 98.19 168 VAL A N 1
ATOM 1380 C CA . VAL A 1 168 ? 3.752 -1.029 4.093 1.00 98.19 168 VAL A CA 1
ATOM 1381 C C . VAL A 1 168 ? 4.893 -0.677 5.045 1.00 98.19 168 VAL A C 1
ATOM 1383 O O . VAL A 1 168 ? 4.662 -0.557 6.253 1.00 98.19 168 VAL A O 1
ATOM 1386 N N . HIS A 1 169 ? 6.097 -0.433 4.518 1.00 97.62 169 HIS A N 1
ATOM 1387 C CA . HIS A 1 169 ? 7.231 0.011 5.333 1.00 97.62 169 HIS A CA 1
ATOM 1388 C C . HIS A 1 169 ? 6.942 1.321 6.047 1.00 97.62 169 HIS A C 1
ATOM 1390 O O . HIS A 1 169 ? 7.180 1.420 7.251 1.00 97.62 169 HIS A O 1
ATOM 1396 N N . ALA A 1 170 ? 6.410 2.319 5.341 1.00 96.38 170 ALA A N 1
ATOM 1397 C CA . ALA A 1 170 ? 6.060 3.612 5.912 1.00 96.38 170 ALA A CA 1
ATOM 1398 C C . ALA A 1 170 ? 5.050 3.444 7.056 1.00 96.38 170 ALA A C 1
ATOM 1400 O O . ALA A 1 170 ? 5.284 3.943 8.156 1.00 96.38 170 ALA A O 1
ATOM 1401 N N . PHE A 1 171 ? 3.976 2.683 6.840 1.00 96.56 171 PHE A N 1
ATOM 1402 C CA . PHE A 1 171 ? 2.944 2.425 7.841 1.00 96.56 171 PHE A CA 1
ATOM 1403 C C . PHE A 1 171 ? 3.502 1.730 9.091 1.00 96.56 171 PHE A C 1
ATOM 1405 O O . PHE A 1 171 ? 3.327 2.224 10.214 1.00 96.56 171 PHE A O 1
ATOM 1412 N N . LEU A 1 172 ? 4.214 0.612 8.912 1.00 96.75 172 LEU A N 1
ATOM 1413 C CA . LEU A 1 172 ? 4.776 -0.153 10.023 1.00 96.75 172 LEU A CA 1
ATOM 1414 C C . LEU A 1 172 ? 5.820 0.673 10.778 1.00 96.75 172 LEU A C 1
ATOM 1416 O O . LEU A 1 172 ? 5.754 0.758 12.005 1.00 96.75 172 LEU A O 1
ATOM 1420 N N . ASN A 1 173 ? 6.741 1.347 10.088 1.00 94.19 173 ASN A N 1
ATOM 1421 C CA . ASN A 1 173 ? 7.784 2.148 10.730 1.00 94.19 173 ASN A CA 1
ATOM 1422 C C . ASN A 1 173 ? 7.252 3.373 11.475 1.00 94.19 173 ASN A C 1
ATOM 1424 O O . ASN A 1 173 ? 7.887 3.807 12.448 1.00 94.19 173 ASN A O 1
ATOM 1428 N N . TYR A 1 174 ? 6.137 3.941 11.014 1.00 93.38 174 TYR A N 1
ATOM 1429 C CA . TYR A 1 174 ? 5.567 5.162 11.569 1.00 93.38 174 TYR A CA 1
ATOM 1430 C C . TYR A 1 174 ? 4.728 4.900 12.826 1.00 93.38 174 TYR A C 1
ATOM 1432 O O . TYR A 1 174 ? 4.896 5.598 13.829 1.00 93.38 174 TYR A O 1
ATOM 1440 N N . TYR A 1 175 ? 3.874 3.870 12.813 1.00 93.94 175 TYR A N 1
ATOM 1441 C CA . TYR A 1 175 ? 2.925 3.614 13.908 1.00 93.94 175 TYR A CA 1
ATOM 1442 C C . TYR A 1 175 ? 3.357 2.527 14.898 1.00 93.94 175 TYR A C 1
ATOM 1444 O O . TYR A 1 175 ? 2.774 2.409 15.982 1.00 93.94 175 TYR A O 1
ATOM 1452 N N . SER A 1 176 ? 4.379 1.728 14.586 1.00 95.00 176 SER A N 1
ATOM 1453 C CA . SER A 1 176 ? 4.849 0.700 15.518 1.00 95.00 176 SER A CA 1
ATOM 1454 C C . SER A 1 176 ? 5.743 1.257 16.635 1.00 95.00 176 SER A C 1
ATOM 1456 O O . SER A 1 176 ? 6.492 2.232 16.510 1.00 95.00 176 SER A O 1
ATOM 1458 N N . CYS A 1 177 ? 5.674 0.613 17.796 1.00 94.38 177 CYS A N 1
ATOM 1459 C CA . CYS A 1 177 ? 6.500 0.930 18.946 1.00 94.38 177 CYS A CA 1
ATOM 1460 C C . CYS A 1 177 ? 7.878 0.277 18.831 1.00 94.38 177 CYS A C 1
ATOM 1462 O O . CYS A 1 177 ? 8.065 -0.862 19.243 1.00 94.38 177 CYS A O 1
ATOM 1464 N N . ARG A 1 178 ? 8.873 1.054 18.385 1.00 93.06 178 ARG A N 1
ATOM 1465 C CA . ARG A 1 178 ? 10.289 0.631 18.309 1.00 93.06 178 ARG A CA 1
ATOM 1466 C C . ARG A 1 178 ? 10.920 0.184 19.638 1.00 93.06 178 ARG A C 1
ATOM 1468 O O . ARG A 1 178 ? 12.006 -0.378 19.641 1.00 93.06 178 ARG A O 1
ATOM 1475 N N . PHE A 1 179 ? 10.264 0.464 20.766 1.00 92.25 179 PHE A N 1
ATOM 1476 C CA . PHE A 1 179 ? 10.714 0.049 22.099 1.00 92.25 179 PHE A CA 1
ATOM 1477 C C . PHE A 1 179 ? 10.096 -1.280 22.557 1.00 92.25 179 PHE A C 1
ATOM 1479 O O . PHE A 1 179 ? 10.464 -1.783 23.617 1.00 92.25 179 PHE A O 1
ATOM 1486 N N . CYS A 1 180 ? 9.149 -1.845 21.800 1.00 92.88 180 CYS A N 1
ATOM 1487 C CA . CYS A 1 180 ? 8.661 -3.194 22.066 1.00 92.88 180 CYS A CA 1
ATOM 1488 C C . CYS A 1 180 ? 9.780 -4.200 21.827 1.00 92.88 180 CYS A C 1
ATOM 1490 O O . CYS A 1 180 ? 10.465 -4.136 20.810 1.00 92.88 180 CYS A O 1
ATOM 1492 N N . PHE A 1 181 ? 9.900 -5.178 22.724 1.00 90.81 181 PHE A N 1
ATOM 1493 C CA . PHE A 1 181 ? 10.819 -6.300 22.542 1.00 90.81 181 PHE A CA 1
ATOM 1494 C C . PHE A 1 181 ? 10.558 -7.039 21.220 1.00 90.81 181 PHE A C 1
ATOM 1496 O O . PHE A 1 181 ? 11.496 -7.369 20.504 1.00 90.81 181 PHE A O 1
ATOM 1503 N N . THR A 1 182 ? 9.283 -7.210 20.858 1.00 91.81 182 THR A N 1
ATOM 1504 C CA . THR A 1 182 ? 8.851 -7.890 19.630 1.00 91.81 182 THR A CA 1
ATOM 1505 C C . THR A 1 182 ? 9.159 -7.109 18.355 1.00 91.81 182 THR A C 1
ATOM 1507 O O . THR A 1 182 ? 9.298 -7.719 17.304 1.00 91.81 182 THR A O 1
ATOM 1510 N N . TRP A 1 183 ? 9.363 -5.786 18.425 1.00 93.88 183 TRP A N 1
ATOM 1511 C CA . TRP A 1 183 ? 9.556 -4.945 17.237 1.00 93.88 183 TRP A CA 1
ATOM 1512 C C . TRP A 1 183 ? 10.726 -5.411 16.370 1.00 93.88 183 TRP A C 1
ATOM 1514 O O . TRP A 1 183 ? 10.583 -5.533 15.159 1.00 93.88 183 TRP A O 1
ATOM 1524 N N . LYS A 1 184 ? 11.866 -5.730 16.997 1.00 90.12 184 LYS A N 1
ATOM 1525 C CA . LYS A 1 184 ? 13.055 -6.203 16.277 1.00 90.12 184 LYS A CA 1
ATOM 1526 C C . LYS A 1 184 ? 12.844 -7.564 15.620 1.00 90.12 184 LYS A C 1
ATOM 1528 O O . LYS A 1 184 ? 13.442 -7.815 14.590 1.00 90.12 184 LYS A O 1
ATOM 1533 N N . TYR A 1 185 ? 12.022 -8.428 16.206 1.00 88.69 185 TYR A N 1
ATOM 1534 C CA . TYR A 1 185 ? 11.766 -9.763 15.666 1.00 88.69 185 TYR A CA 1
ATOM 1535 C C . TYR A 1 185 ? 10.710 -9.731 14.562 1.00 88.69 185 TYR A C 1
ATOM 1537 O O . TYR A 1 185 ? 10.862 -10.382 13.533 1.00 88.69 185 TYR A O 1
ATOM 1545 N N . ASP A 1 186 ? 9.654 -8.944 14.758 1.00 94.38 186 ASP A N 1
ATOM 1546 C CA . ASP A 1 186 ? 8.521 -8.904 13.842 1.00 94.38 186 ASP A CA 1
ATOM 1547 C C . ASP A 1 186 ? 8.748 -7.967 12.654 1.00 94.38 186 ASP A C 1
ATOM 1549 O O . ASP A 1 186 ? 8.205 -8.230 11.586 1.00 94.38 186 ASP A O 1
ATOM 1553 N N . LEU A 1 187 ? 9.544 -6.900 12.797 1.00 93.50 187 LEU A N 1
ATOM 1554 C CA . LEU A 1 187 ? 9.921 -6.056 11.660 1.00 93.50 187 LEU A CA 1
ATOM 1555 C C . LEU A 1 187 ? 11.262 -6.457 11.040 1.00 93.50 187 LEU A C 1
ATOM 1557 O O . LEU A 1 187 ? 11.383 -6.323 9.833 1.00 93.50 187 LEU A O 1
ATOM 1561 N N . ASN A 1 188 ? 12.197 -6.993 11.838 1.00 91.12 188 ASN A N 1
ATOM 1562 C CA . ASN A 1 188 ? 13.617 -7.210 11.510 1.00 91.12 188 ASN A CA 1
ATOM 1563 C C . ASN A 1 188 ? 14.398 -5.903 11.209 1.00 91.12 188 ASN A C 1
ATOM 1565 O O . ASN A 1 188 ? 13.860 -4.805 11.361 1.00 91.12 188 ASN A O 1
ATOM 1569 N N . ALA A 1 189 ? 15.696 -6.013 10.889 1.00 90.31 189 ALA A N 1
ATOM 1570 C CA . ALA A 1 189 ? 16.542 -4.860 10.554 1.00 90.31 189 ALA A CA 1
ATOM 1571 C C . ALA A 1 189 ? 16.229 -4.278 9.159 1.00 90.31 189 ALA A C 1
ATOM 1573 O O . ALA A 1 189 ? 16.087 -3.063 9.043 1.00 90.31 189 ALA A O 1
ATOM 1574 N N . SER A 1 190 ? 16.042 -5.140 8.154 1.00 92.50 190 SER A N 1
ATOM 1575 C CA . SER A 1 190 ? 15.646 -4.780 6.781 1.00 92.50 190 SER A CA 1
ATOM 1576 C C . SER A 1 190 ? 14.231 -4.201 6.616 1.00 92.50 190 SER A C 1
ATOM 1578 O O . SER A 1 190 ? 13.943 -3.557 5.614 1.00 92.50 190 SER A O 1
ATOM 1580 N N . GLY A 1 191 ? 13.318 -4.425 7.566 1.00 95.00 191 GLY A N 1
ATOM 1581 C CA . GLY A 1 191 ? 11.895 -4.106 7.420 1.00 95.00 191 GLY A CA 1
ATOM 1582 C C . GLY A 1 191 ? 11.025 -5.246 6.876 1.00 95.00 191 GLY A C 1
ATOM 1583 O O . GLY A 1 191 ? 9.802 -5.129 6.907 1.00 95.00 191 GLY A O 1
ATOM 1584 N N . HIS A 1 192 ? 11.601 -6.359 6.405 1.00 95.88 192 HIS A N 1
ATOM 1585 C CA . HIS A 1 192 ? 10.872 -7.468 5.760 1.00 95.88 192 HIS A CA 1
ATOM 1586 C C . HIS A 1 192 ? 10.553 -8.653 6.688 1.00 95.88 192 HIS A C 1
ATOM 1588 O O . HIS A 1 192 ? 10.419 -9.793 6.235 1.00 95.88 192 HIS A O 1
ATOM 1594 N N . GLY A 1 193 ? 10.441 -8.400 7.995 1.00 95.00 193 GLY A N 1
ATOM 1595 C CA . GLY A 1 193 ? 10.116 -9.407 9.006 1.00 95.00 193 GLY A CA 1
ATOM 1596 C C . GLY A 1 193 ? 8.664 -9.910 8.970 1.00 95.00 193 GLY A C 1
ATOM 1597 O O . GLY A 1 193 ? 7.884 -9.634 8.057 1.00 95.00 193 GLY A O 1
ATOM 1598 N N . ARG A 1 194 ? 8.277 -10.651 10.014 1.00 96.00 194 ARG A N 1
ATOM 1599 C CA . ARG A 1 194 ? 6.954 -11.283 10.167 1.00 96.00 194 ARG A CA 1
ATOM 1600 C C . ARG A 1 194 ? 5.766 -10.346 9.906 1.00 96.00 194 ARG A C 1
ATOM 1602 O O . ARG A 1 194 ? 4.821 -10.737 9.223 1.00 96.00 194 ARG A O 1
ATOM 1609 N N . ALA A 1 195 ? 5.790 -9.136 10.462 1.00 97.19 195 ALA A N 1
ATOM 1610 C CA . ALA A 1 195 ? 4.711 -8.158 10.327 1.00 97.19 195 ALA A CA 1
ATOM 1611 C C . ALA A 1 195 ? 4.536 -7.707 8.872 1.00 97.19 195 ALA A C 1
ATOM 1613 O O . ALA A 1 195 ? 3.408 -7.664 8.380 1.00 97.19 195 ALA A O 1
ATOM 1614 N N . PHE A 1 196 ? 5.648 -7.435 8.180 1.00 97.62 196 PHE A N 1
ATOM 1615 C CA . PHE A 1 196 ? 5.645 -7.106 6.758 1.00 97.62 196 PHE A CA 1
ATOM 1616 C C . PHE A 1 196 ? 5.071 -8.261 5.941 1.00 97.62 196 PHE A C 1
ATOM 1618 O O . PHE A 1 196 ? 4.128 -8.056 5.188 1.00 97.62 196 PHE A O 1
ATOM 1625 N N . GLN A 1 197 ? 5.576 -9.482 6.141 1.00 96.81 197 GLN A N 1
ATOM 1626 C CA . GLN A 1 197 ? 5.159 -10.655 5.367 1.00 96.81 197 GLN A CA 1
ATOM 1627 C C . GLN A 1 197 ? 3.655 -10.926 5.477 1.00 96.81 197 GLN A C 1
ATOM 1629 O O . GLN A 1 197 ? 2.992 -11.138 4.465 1.00 96.81 197 GLN A O 1
ATOM 1634 N N . ILE A 1 198 ? 3.102 -10.859 6.692 1.00 97.50 198 ILE A N 1
ATOM 1635 C CA . ILE A 1 198 ? 1.670 -11.080 6.941 1.00 97.50 198 ILE A CA 1
ATOM 1636 C C . ILE A 1 198 ? 0.817 -9.962 6.330 1.00 97.50 198 ILE A C 1
ATOM 1638 O O . ILE A 1 198 ? -0.194 -10.241 5.686 1.00 97.50 198 ILE A O 1
ATOM 1642 N N . LEU A 1 199 ? 1.209 -8.698 6.524 1.00 98.25 199 LEU A N 1
ATOM 1643 C CA . LEU A 1 199 ? 0.471 -7.556 5.983 1.00 98.25 199 LEU A CA 1
ATOM 1644 C C . LEU A 1 199 ? 0.496 -7.548 4.453 1.00 98.25 199 LEU A C 1
ATOM 1646 O O . LEU A 1 199 ? -0.543 -7.391 3.818 1.00 98.25 199 LEU A O 1
ATOM 1650 N N . ALA A 1 200 ? 1.671 -7.761 3.871 1.00 97.69 200 ALA A N 1
ATOM 1651 C CA . ALA A 1 200 ? 1.863 -7.780 2.435 1.00 97.69 200 ALA A CA 1
ATOM 1652 C C . ALA A 1 200 ? 1.103 -8.947 1.783 1.00 97.69 200 ALA A C 1
ATOM 1654 O O . ALA A 1 200 ? 0.407 -8.723 0.800 1.00 97.69 200 ALA A O 1
ATOM 1655 N N . ALA A 1 201 ? 1.143 -10.159 2.358 1.00 96.44 201 ALA A N 1
ATOM 1656 C CA . ALA A 1 201 ? 0.391 -11.305 1.834 1.00 96.44 201 ALA A CA 1
ATOM 1657 C C . ALA A 1 201 ? -1.110 -11.003 1.772 1.00 96.44 201 ALA A C 1
ATOM 1659 O O . ALA A 1 201 ? -1.784 -11.276 0.780 1.00 96.44 201 ALA A O 1
ATOM 1660 N N . LYS A 1 202 ? -1.627 -10.367 2.825 1.00 97.88 202 LYS A N 1
ATOM 1661 C CA . LYS A 1 202 ? -3.032 -9.993 2.887 1.00 97.88 202 LYS A CA 1
ATOM 1662 C C . LYS A 1 202 ? -3.391 -8.860 1.918 1.00 97.88 202 LYS A C 1
ATOM 1664 O O . LYS A 1 202 ? -4.491 -8.857 1.374 1.00 97.88 202 LYS A O 1
ATOM 1669 N N . LEU A 1 203 ? -2.488 -7.915 1.663 1.00 98.00 203 LEU A N 1
ATOM 1670 C CA . LEU A 1 203 ? -2.690 -6.905 0.621 1.00 98.00 203 LEU A CA 1
ATOM 1671 C C . LEU A 1 203 ? -2.718 -7.533 -0.777 1.00 98.00 203 LEU A C 1
ATOM 1673 O O . LEU A 1 203 ? -3.613 -7.205 -1.546 1.00 98.00 203 LEU A O 1
ATOM 1677 N N . GLU A 1 204 ? -1.810 -8.459 -1.093 1.00 95.94 204 GLU A N 1
ATOM 1678 C CA . GLU A 1 204 ? -1.808 -9.186 -2.376 1.00 95.94 204 GLU A CA 1
ATOM 1679 C C . GLU A 1 204 ? -3.109 -9.974 -2.604 1.00 95.94 204 GLU A C 1
ATOM 1681 O O . GLU A 1 204 ? -3.591 -10.059 -3.730 1.00 95.94 204 GLU A O 1
ATOM 1686 N N . GLU A 1 205 ? -3.719 -10.499 -1.537 1.00 94.06 205 GLU A N 1
ATOM 1687 C CA . GLU A 1 205 ? -5.023 -11.172 -1.585 1.00 94.06 205 GLU A CA 1
ATOM 1688 C C . GLU A 1 205 ? -6.190 -10.189 -1.800 1.00 94.06 205 GLU A C 1
ATOM 1690 O O . GLU A 1 205 ? -7.085 -10.428 -2.614 1.00 94.06 205 GLU A O 1
ATOM 1695 N N . VAL A 1 206 ? -6.213 -9.079 -1.056 1.00 96.69 206 VAL A N 1
ATOM 1696 C CA . VAL A 1 206 ? -7.366 -8.163 -1.018 1.00 96.69 206 VAL A CA 1
ATOM 1697 C C . VAL A 1 206 ? -7.361 -7.160 -2.171 1.00 96.69 206 VAL A C 1
ATOM 1699 O O . VAL A 1 206 ? -8.428 -6.772 -2.653 1.00 96.69 206 VAL A O 1
ATOM 1702 N N . PHE A 1 207 ? -6.190 -6.736 -2.642 1.00 97.06 207 PHE A N 1
ATOM 1703 C CA . PHE A 1 207 ? -6.057 -5.699 -3.664 1.00 97.06 207 PHE A CA 1
ATOM 1704 C C . PHE A 1 207 ? -6.753 -6.073 -4.988 1.00 97.06 207 PHE A C 1
ATOM 1706 O O . PHE A 1 207 ? -7.566 -5.269 -5.451 1.00 97.06 207 PHE A O 1
ATOM 1713 N N . PRO A 1 208 ? -6.586 -7.289 -5.554 1.00 95.44 208 PRO A N 1
ATOM 1714 C CA . PRO A 1 208 ? -7.309 -7.692 -6.762 1.00 95.44 208 PRO A CA 1
ATOM 1715 C C . PRO A 1 208 ? -8.816 -7.763 -6.545 1.00 95.44 208 PRO A C 1
ATOM 1717 O O . PRO A 1 208 ? -9.583 -7.310 -7.390 1.00 95.44 208 PRO A O 1
ATOM 1720 N N . ARG A 1 209 ? -9.247 -8.253 -5.378 1.00 94.56 209 ARG A N 1
ATOM 1721 C CA . ARG A 1 209 ? -10.664 -8.345 -5.011 1.00 94.56 209 ARG A CA 1
ATOM 1722 C C . ARG A 1 209 ? -11.333 -6.971 -4.933 1.00 94.56 209 ARG A C 1
ATOM 1724 O O . ARG A 1 209 ? -12.489 -6.836 -5.321 1.00 94.56 209 ARG A O 1
ATOM 1731 N N . LEU A 1 210 ? -10.640 -5.959 -4.408 1.00 95.88 210 LEU A N 1
ATOM 1732 C CA . LEU A 1 210 ? -11.203 -4.615 -4.256 1.00 95.88 210 LEU A CA 1
ATOM 1733 C C . LEU A 1 210 ? -11.042 -3.747 -5.505 1.00 95.88 210 LEU A C 1
ATOM 1735 O O . LEU A 1 210 ? -11.946 -2.962 -5.800 1.00 95.88 210 LEU A O 1
ATOM 1739 N N . LEU A 1 211 ? -9.919 -3.865 -6.213 1.00 95.69 211 LEU A N 1
ATOM 1740 C CA . LEU A 1 211 ? -9.508 -2.913 -7.247 1.00 95.69 211 LEU A CA 1
ATOM 1741 C C . LEU A 1 211 ? -9.404 -3.517 -8.651 1.00 95.69 211 LEU A C 1
ATOM 1743 O O . LEU A 1 211 ? -9.200 -2.779 -9.610 1.00 95.69 211 LEU A O 1
ATOM 1747 N N . GLY A 1 212 ? -9.549 -4.836 -8.796 1.00 92.44 212 GLY A N 1
ATOM 1748 C CA . GLY A 1 212 ? -9.512 -5.505 -10.096 1.00 92.44 212 GLY A CA 1
ATOM 1749 C C . GLY A 1 212 ? -8.137 -5.482 -10.776 1.00 92.44 212 GLY A C 1
ATOM 1750 O O . GLY A 1 212 ? -8.047 -5.670 -11.988 1.00 92.44 212 GLY A O 1
ATOM 1751 N N . LEU A 1 213 ? -7.061 -5.267 -10.021 1.00 92.69 213 LEU A N 1
ATOM 1752 C CA . LEU A 1 213 ? -5.688 -5.336 -10.518 1.00 92.69 213 LEU A CA 1
ATOM 1753 C C . LEU A 1 213 ? -4.859 -6.282 -9.654 1.00 92.69 213 LEU A C 1
ATOM 1755 O O . LEU A 1 213 ? -5.071 -6.334 -8.443 1.00 92.69 213 LEU A O 1
ATOM 1759 N N . PRO A 1 214 ? -3.910 -7.028 -10.235 1.00 94.25 214 PRO A N 1
ATOM 1760 C CA . PRO A 1 214 ? -2.977 -7.789 -9.431 1.00 94.25 214 PRO A CA 1
ATOM 1761 C C . PRO A 1 214 ? -2.074 -6.873 -8.607 1.00 94.25 214 PRO A C 1
ATOM 1763 O O . PRO A 1 214 ? -1.776 -5.746 -9.001 1.00 94.25 214 PRO A O 1
ATOM 1766 N N . LEU A 1 215 ? -1.595 -7.397 -7.484 1.00 94.75 215 LEU A N 1
ATOM 1767 C CA . LEU A 1 215 ? -0.564 -6.766 -6.676 1.00 94.75 215 LEU A CA 1
ATOM 1768 C C . LEU A 1 215 ? 0.494 -7.812 -6.335 1.00 94.75 215 LEU A C 1
ATOM 1770 O O . LEU A 1 215 ? 0.155 -8.922 -5.928 1.00 94.75 215 LEU A O 1
ATOM 1774 N N . LYS A 1 216 ? 1.761 -7.439 -6.498 1.00 95.12 216 LYS A N 1
ATOM 1775 C CA . LYS A 1 216 ? 2.920 -8.194 -6.029 1.00 95.12 216 LYS A CA 1
ATOM 1776 C C . LYS A 1 216 ? 3.801 -7.243 -5.237 1.00 95.12 216 LYS A C 1
ATOM 1778 O O . LYS A 1 216 ? 4.110 -6.146 -5.695 1.00 95.12 216 LYS A O 1
ATOM 1783 N N . LEU A 1 217 ? 4.151 -7.650 -4.025 1.00 96.19 217 LEU A N 1
ATOM 1784 C CA . LEU A 1 217 ? 4.947 -6.868 -3.084 1.00 96.19 217 LEU A CA 1
ATOM 1785 C C . LEU A 1 217 ? 6.338 -7.474 -2.884 1.00 96.19 217 LEU A C 1
ATOM 1787 O O . LEU A 1 217 ? 6.982 -7.184 -1.878 1.00 96.19 217 LEU A O 1
ATOM 1791 N N . HIS A 1 218 ? 6.800 -8.322 -3.809 1.00 93.88 218 HIS A N 1
ATOM 1792 C CA . HIS A 1 218 ? 8.137 -8.932 -3.807 1.00 93.88 218 HIS A CA 1
ATOM 1793 C C . HIS A 1 218 ? 8.481 -9.709 -2.529 1.00 93.88 218 HIS A C 1
ATOM 1795 O O . HIS A 1 218 ? 9.647 -9.884 -2.188 1.00 93.88 218 HIS A O 1
ATOM 1801 N N . ARG A 1 219 ? 7.472 -10.211 -1.810 1.00 93.75 219 ARG A N 1
ATOM 1802 C CA . ARG A 1 219 ? 7.615 -10.774 -0.457 1.00 93.75 219 ARG A CA 1
ATOM 1803 C C . ARG A 1 219 ? 8.691 -11.844 -0.334 1.00 93.75 219 ARG A C 1
ATOM 1805 O O . ARG A 1 219 ? 9.486 -11.804 0.604 1.00 93.75 219 ARG A O 1
ATOM 1812 N N . PHE A 1 220 ? 8.707 -12.786 -1.276 1.00 91.81 220 PHE A N 1
ATOM 1813 C CA . PHE A 1 220 ? 9.666 -13.885 -1.299 1.00 91.81 220 PHE A CA 1
ATOM 1814 C C . PHE A 1 220 ? 11.087 -13.395 -1.605 1.00 91.81 220 PHE A C 1
ATOM 1816 O O . PHE A 1 220 ? 12.015 -13.722 -0.869 1.00 91.81 220 PHE A O 1
ATOM 1823 N N . LEU A 1 221 ? 11.250 -12.567 -2.642 1.00 91.38 221 LEU A N 1
ATOM 1824 C CA . LEU A 1 221 ? 12.553 -12.014 -3.022 1.00 91.38 221 LEU A CA 1
ATOM 1825 C C . LEU A 1 221 ? 13.129 -11.129 -1.914 1.00 91.38 221 LEU A C 1
ATOM 1827 O O . LEU A 1 221 ? 14.301 -11.265 -1.582 1.00 91.38 221 LEU A O 1
ATOM 1831 N N . SER A 1 222 ? 12.306 -10.297 -1.272 1.00 91.50 222 SER A N 1
ATOM 1832 C CA . SER A 1 222 ? 12.735 -9.487 -0.131 1.00 91.50 222 SER A CA 1
ATOM 1833 C C . SER A 1 222 ? 13.110 -10.334 1.086 1.00 91.50 222 SER A C 1
ATOM 1835 O O . SER A 1 222 ? 14.039 -9.979 1.806 1.00 91.50 222 SER A O 1
ATOM 1837 N N . LEU A 1 223 ? 12.432 -11.464 1.319 1.00 91.56 223 LEU A N 1
ATOM 1838 C CA . LEU A 1 223 ? 12.806 -12.398 2.385 1.00 91.56 223 LEU A CA 1
ATOM 1839 C C . LEU A 1 223 ? 14.172 -13.043 2.109 1.00 91.56 223 LEU A C 1
ATOM 1841 O O . LEU A 1 223 ? 14.990 -13.145 3.020 1.00 91.56 223 LEU A O 1
ATOM 1845 N N . LEU A 1 224 ? 14.421 -13.461 0.863 1.00 91.31 224 LEU A N 1
ATOM 1846 C CA . LEU A 1 224 ? 15.692 -14.059 0.449 1.00 91.31 224 LEU A CA 1
ATOM 1847 C C . LEU A 1 224 ? 16.846 -13.054 0.466 1.00 91.31 224 LEU A C 1
ATOM 1849 O O . LEU A 1 224 ? 17.911 -13.367 0.986 1.00 91.31 224 LEU A O 1
ATOM 1853 N N . ALA A 1 225 ? 16.634 -11.848 -0.065 1.00 90.62 225 ALA A N 1
ATOM 1854 C CA . ALA A 1 225 ? 17.652 -10.799 -0.104 1.00 90.62 225 ALA A CA 1
ATOM 1855 C C . ALA A 1 225 ? 18.137 -10.405 1.301 1.00 90.62 225 ALA A C 1
ATOM 1857 O O . ALA A 1 225 ? 19.289 -10.024 1.471 1.00 90.62 225 ALA A O 1
ATOM 1858 N N . ASN A 1 226 ? 17.276 -10.558 2.312 1.00 91.19 226 ASN A N 1
ATOM 1859 C CA . ASN A 1 226 ? 17.558 -10.212 3.704 1.00 91.19 226 ASN A CA 1
ATOM 1860 C C . ASN A 1 226 ? 17.661 -11.447 4.614 1.00 91.19 226 ASN A C 1
ATOM 1862 O O . ASN A 1 226 ? 17.456 -11.353 5.828 1.00 91.19 226 ASN A O 1
ATOM 1866 N N . TRP A 1 227 ? 17.967 -12.620 4.047 1.00 91.88 227 TRP A N 1
ATOM 1867 C CA . TRP A 1 227 ? 17.989 -13.888 4.783 1.00 91.88 227 TRP A CA 1
ATOM 1868 C C . TRP A 1 227 ? 18.936 -13.863 5.989 1.00 91.88 227 TRP A C 1
ATOM 1870 O O . TRP A 1 227 ? 18.619 -14.382 7.064 1.00 91.88 227 TRP A O 1
ATOM 1880 N N . ASP A 1 228 ? 20.079 -13.195 5.845 1.00 91.19 228 ASP A N 1
ATOM 1881 C CA . ASP A 1 228 ? 21.083 -13.094 6.902 1.00 91.19 228 ASP A CA 1
ATOM 1882 C C . ASP A 1 228 ? 20.672 -12.149 8.038 1.00 91.19 228 ASP A C 1
ATOM 1884 O O . ASP A 1 228 ? 21.071 -12.357 9.189 1.00 91.19 228 ASP A O 1
ATOM 1888 N N . GLU A 1 229 ? 19.806 -11.174 7.756 1.00 89.38 229 GLU A N 1
ATOM 1889 C CA . GLU A 1 229 ? 19.286 -10.212 8.734 1.00 89.38 229 GLU A CA 1
ATOM 1890 C C . GLU A 1 229 ? 18.083 -10.744 9.528 1.00 89.38 229 GLU A C 1
ATOM 1892 O O . GLU A 1 229 ? 17.713 -10.199 10.574 1.00 89.38 229 GLU A O 1
ATOM 1897 N N . LEU A 1 230 ? 17.469 -11.835 9.064 1.00 87.12 230 LEU A N 1
ATOM 1898 C CA . LEU A 1 230 ? 16.354 -12.495 9.735 1.00 87.12 230 LEU A CA 1
ATOM 1899 C C . LEU A 1 230 ? 16.859 -13.353 10.897 1.00 87.12 230 LEU A C 1
ATOM 1901 O O . LEU A 1 230 ? 17.372 -14.459 10.710 1.00 87.12 230 LEU A O 1
ATOM 1905 N N . LYS A 1 231 ? 16.699 -12.851 12.127 1.00 87.25 231 LYS A N 1
ATOM 1906 C CA . LYS A 1 231 ? 17.008 -13.593 13.358 1.00 87.25 231 LYS A CA 1
ATOM 1907 C C . LYS A 1 231 ? 15.857 -13.462 14.377 1.00 87.25 231 LYS A C 1
ATOM 1909 O O . LYS A 1 231 ? 15.616 -12.358 14.866 1.00 87.25 231 LYS A O 1
ATOM 1914 N N . PRO A 1 232 ? 15.181 -14.569 14.754 1.00 89.69 232 PRO A N 1
ATOM 1915 C CA . PRO A 1 232 ? 15.369 -15.927 14.236 1.00 89.69 232 PRO A CA 1
ATOM 1916 C C . PRO A 1 232 ? 14.921 -16.048 12.771 1.00 89.69 232 PRO A C 1
ATOM 1918 O O . PRO A 1 232 ? 14.137 -15.234 12.287 1.00 89.69 232 PRO A O 1
ATOM 1921 N N . LEU A 1 233 ? 15.424 -17.075 12.080 1.00 90.38 233 LEU A N 1
ATOM 1922 C CA . LEU A 1 233 ? 14.923 -17.426 10.752 1.00 90.38 233 LEU A CA 1
ATOM 1923 C C . LEU A 1 233 ? 13.457 -17.887 10.850 1.00 90.38 233 LEU A C 1
ATOM 1925 O O . LEU A 1 233 ? 13.095 -18.507 11.858 1.00 90.38 233 LEU A O 1
ATOM 1929 N N . PRO A 1 234 ? 12.625 -17.628 9.824 1.00 91.56 234 PRO A N 1
ATOM 1930 C CA . PRO A 1 234 ? 11.260 -18.135 9.785 1.00 91.56 234 PRO A CA 1
ATOM 1931 C C . PRO A 1 234 ? 11.237 -19.660 9.903 1.00 91.56 234 PRO A C 1
ATOM 1933 O O . PRO A 1 234 ? 11.959 -20.365 9.197 1.00 91.56 234 PRO A O 1
ATOM 1936 N N . SER A 1 235 ? 10.390 -20.182 10.787 1.00 92.88 235 SER A N 1
ATOM 1937 C CA . SER A 1 235 ? 10.114 -21.616 10.827 1.00 92.88 235 SER A CA 1
ATOM 1938 C C . SER A 1 235 ? 9.277 -22.039 9.609 1.00 92.88 235 SER A C 1
ATOM 1940 O O . SER A 1 235 ? 8.631 -21.195 8.983 1.00 92.88 235 SER A O 1
ATOM 1942 N N . PRO A 1 236 ? 9.179 -23.343 9.294 1.00 91.75 236 PRO A N 1
ATOM 1943 C CA . PRO A 1 236 ? 8.235 -23.821 8.281 1.00 91.75 236 PRO A CA 1
ATOM 1944 C C . PRO A 1 236 ? 6.786 -23.379 8.543 1.00 91.75 236 PRO A C 1
ATOM 1946 O O . PRO A 1 236 ? 6.047 -23.093 7.606 1.00 91.75 236 PRO A O 1
ATOM 1949 N N . HIS A 1 237 ? 6.386 -23.268 9.816 1.00 93.94 237 HIS A N 1
ATOM 1950 C CA . HIS A 1 237 ? 5.071 -22.742 10.178 1.00 93.94 237 HIS A CA 1
ATOM 1951 C C . HIS A 1 237 ? 4.934 -21.254 9.836 1.00 93.94 237 HIS A C 1
ATOM 1953 O O . HIS A 1 237 ? 3.889 -20.844 9.341 1.00 93.94 237 HIS A O 1
ATOM 1959 N N . ASP A 1 238 ? 5.976 -20.448 10.057 1.00 92.56 238 ASP A N 1
ATOM 1960 C CA . ASP A 1 238 ? 5.957 -19.035 9.671 1.00 92.56 238 ASP A CA 1
ATOM 1961 C C . ASP A 1 238 ? 5.855 -18.885 8.150 1.00 92.56 238 ASP A C 1
ATOM 1963 O O . ASP A 1 238 ? 5.032 -18.106 7.683 1.00 92.56 238 ASP A O 1
ATOM 1967 N N . LEU A 1 239 ? 6.601 -19.683 7.376 1.00 92.00 239 LEU A N 1
ATOM 1968 C CA . LEU A 1 239 ? 6.500 -19.686 5.911 1.00 92.00 239 LEU A CA 1
ATOM 1969 C C . LEU A 1 239 ? 5.088 -20.043 5.426 1.00 92.00 239 LEU A C 1
ATOM 1971 O O . LEU A 1 239 ? 4.596 -19.399 4.504 1.00 92.00 239 LEU A O 1
ATOM 1975 N N . ALA A 1 240 ? 4.417 -20.995 6.082 1.00 90.44 240 ALA A N 1
ATOM 1976 C CA . ALA A 1 240 ? 3.022 -21.327 5.795 1.00 90.44 240 ALA A CA 1
ATOM 1977 C C . ALA A 1 240 ? 2.059 -20.179 6.149 1.00 90.44 240 ALA A C 1
ATOM 1979 O O . ALA A 1 240 ? 1.153 -19.851 5.391 1.00 90.44 240 ALA A O 1
ATOM 1980 N N . VAL A 1 241 ? 2.272 -19.506 7.285 1.00 91.56 241 VAL A N 1
ATOM 1981 C CA . VAL A 1 241 ? 1.502 -18.304 7.658 1.00 91.56 241 VAL A CA 1
ATOM 1982 C C . VAL A 1 241 ? 1.732 -17.162 6.663 1.00 91.56 241 VAL A C 1
ATOM 1984 O O . VAL A 1 241 ? 0.837 -16.346 6.448 1.00 91.56 241 VAL A O 1
ATOM 1987 N N . PHE A 1 242 ? 2.910 -17.098 6.043 1.00 92.25 242 PHE A N 1
ATOM 1988 C CA . PHE A 1 242 ? 3.212 -16.132 4.991 1.00 92.25 242 PHE A CA 1
ATOM 1989 C C . PHE A 1 242 ? 2.619 -16.538 3.636 1.00 92.25 242 PHE A C 1
ATOM 1991 O O . PHE A 1 242 ? 2.669 -15.735 2.709 1.00 92.25 242 PHE A O 1
ATOM 1998 N N . GLY A 1 243 ? 2.074 -17.747 3.478 1.00 90.06 243 GLY A N 1
ATOM 1999 C CA . GLY A 1 243 ? 1.647 -18.255 2.173 1.00 90.06 243 GLY A CA 1
ATOM 2000 C C . GLY A 1 243 ? 2.823 -18.420 1.207 1.00 90.06 243 GLY A C 1
ATOM 2001 O O . GLY A 1 243 ? 2.702 -18.097 0.025 1.00 90.06 243 GLY A O 1
ATOM 2002 N N . LEU A 1 244 ? 3.995 -18.809 1.722 1.00 90.12 244 LEU A N 1
ATOM 2003 C CA . LEU A 1 244 ? 5.231 -19.001 0.956 1.00 90.12 244 LEU A CA 1
ATOM 2004 C C . LEU A 1 244 ? 5.643 -20.483 0.845 1.00 90.12 244 LEU A C 1
ATOM 2006 O O . LEU A 1 244 ? 6.719 -20.788 0.340 1.00 90.12 244 LEU A O 1
ATOM 2010 N N . GLU A 1 245 ? 4.801 -21.421 1.280 1.00 82.69 245 GLU A N 1
ATOM 2011 C CA . GLU A 1 245 ? 5.073 -22.864 1.252 1.00 82.69 245 GLU A CA 1
ATOM 2012 C C . GLU A 1 245 ? 5.071 -23.473 -0.158 1.00 82.69 245 GLU A C 1
ATOM 2014 O O . GLU A 1 245 ? 5.612 -24.556 -0.366 1.00 82.69 245 GLU A O 1
ATOM 2019 N N . SER A 1 246 ? 4.453 -22.790 -1.125 1.00 70.25 246 SER A N 1
ATOM 2020 C CA . SER A 1 246 ? 4.221 -23.306 -2.478 1.00 70.25 246 SER A CA 1
ATOM 2021 C C . SER A 1 246 ? 4.639 -22.338 -3.583 1.00 70.25 246 SER A C 1
ATOM 2023 O O . SER A 1 246 ? 4.163 -22.459 -4.714 1.00 70.25 246 SER A O 1
ATOM 2025 N N . VAL A 1 247 ? 5.542 -21.394 -3.282 1.00 65.38 247 VAL A N 1
ATOM 2026 C CA . VAL A 1 247 ? 6.068 -20.453 -4.281 1.00 65.38 247 VAL A CA 1
ATOM 2027 C C . VAL A 1 247 ? 6.753 -21.248 -5.386 1.00 65.38 247 VAL A C 1
ATOM 2029 O O . VAL A 1 247 ? 7.891 -21.700 -5.256 1.00 65.38 247 VAL A O 1
ATOM 2032 N N . ARG A 1 248 ? 6.039 -21.440 -6.496 1.00 59.53 248 ARG A N 1
ATOM 2033 C CA . ARG A 1 248 ? 6.636 -21.935 -7.726 1.00 59.53 248 ARG A CA 1
ATOM 2034 C C . ARG A 1 248 ? 7.478 -20.795 -8.271 1.00 59.53 248 ARG A C 1
ATOM 2036 O O . ARG A 1 248 ? 6.936 -19.767 -8.663 1.00 59.53 248 ARG A O 1
ATOM 2043 N N . LEU A 1 249 ? 8.791 -20.998 -8.312 1.00 49.69 249 LEU A N 1
ATOM 2044 C CA . LEU A 1 249 ? 9.729 -20.168 -9.066 1.00 49.69 249 LEU A CA 1
ATOM 2045 C C . LEU A 1 249 ? 9.508 -20.414 -10.564 1.00 49.69 249 LEU A C 1
ATOM 2047 O O . LEU A 1 249 ? 10.348 -20.982 -11.254 1.00 49.69 249 LEU A O 1
ATOM 2051 N N . SER A 1 250 ? 8.313 -20.099 -11.051 1.00 47.03 250 SER A N 1
ATOM 2052 C CA . SER A 1 250 ? 8.025 -20.103 -12.473 1.00 47.03 250 SER A CA 1
ATOM 2053 C C . SER A 1 250 ? 8.622 -18.818 -13.039 1.00 47.03 250 SER A C 1
ATOM 2055 O O . SER A 1 250 ? 8.316 -17.726 -12.571 1.00 47.03 250 SER A O 1
ATOM 2057 N N . SER A 1 251 ? 9.522 -18.954 -14.009 1.00 48.97 251 SER A N 1
ATOM 2058 C CA . SER A 1 251 ? 10.217 -17.838 -14.657 1.00 48.97 251 SER A CA 1
ATOM 2059 C C . SER A 1 251 ? 9.337 -17.059 -15.642 1.00 48.97 251 SER A C 1
ATOM 2061 O O . SER A 1 251 ? 9.813 -16.107 -16.259 1.00 48.97 251 SER A O 1
ATOM 2063 N N . ASN A 1 252 ? 8.064 -17.438 -15.821 1.00 61.16 252 ASN A N 1
ATOM 2064 C CA . ASN A 1 252 ? 7.188 -16.840 -16.827 1.00 61.16 252 ASN A CA 1
ATOM 2065 C C . ASN A 1 252 ? 6.285 -15.740 -16.243 1.00 61.16 252 ASN A C 1
ATOM 2067 O O . ASN A 1 252 ? 5.057 -15.819 -16.266 1.00 61.16 252 ASN A O 1
ATOM 2071 N N . HIS A 1 253 ? 6.921 -14.689 -15.718 1.00 67.12 253 HIS A N 1
ATOM 2072 C CA . HIS A 1 253 ? 6.263 -13.553 -15.058 1.00 67.12 253 HIS A CA 1
ATOM 2073 C C . HIS A 1 253 ? 5.175 -12.881 -15.919 1.00 67.12 253 HIS A C 1
ATOM 2075 O O . HIS A 1 253 ? 4.162 -12.425 -15.385 1.00 67.12 253 HIS A O 1
ATOM 2081 N N . 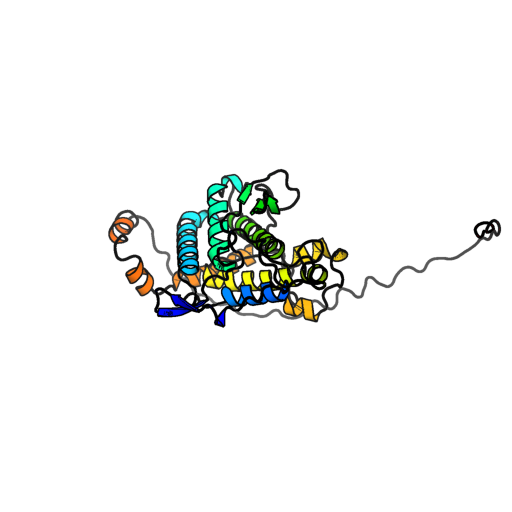ASN A 1 254 ? 5.345 -12.870 -17.248 1.00 61.44 254 ASN A N 1
ATOM 2082 C CA . ASN A 1 254 ? 4.374 -12.317 -18.197 1.00 61.44 254 ASN A CA 1
ATOM 2083 C C . ASN A 1 254 ? 3.081 -13.145 -18.276 1.00 61.44 254 ASN A C 1
ATOM 2085 O O . ASN A 1 254 ? 1.990 -12.575 -18.277 1.00 61.44 254 ASN A O 1
ATOM 2089 N N . GLU A 1 255 ? 3.175 -14.477 -18.321 1.00 64.06 255 GLU A N 1
ATOM 2090 C CA . GLU A 1 255 ? 1.990 -15.346 -18.331 1.00 64.06 255 GLU A CA 1
ATOM 2091 C C . GLU A 1 255 ? 1.221 -15.264 -17.014 1.00 64.06 255 GLU A C 1
ATOM 2093 O O . GLU A 1 255 ? -0.010 -15.203 -17.024 1.00 64.06 255 GLU A O 1
ATOM 2098 N N . ASP A 1 256 ? 1.930 -15.189 -15.888 1.00 66.94 256 ASP A N 1
ATOM 2099 C CA . ASP A 1 256 ? 1.306 -15.002 -14.581 1.00 66.94 256 ASP A CA 1
ATOM 2100 C C . ASP A 1 256 ? 0.588 -13.648 -14.501 1.00 66.94 256 ASP A C 1
ATOM 2102 O O . ASP A 1 256 ? -0.556 -13.585 -14.046 1.00 66.94 256 ASP A O 1
ATOM 2106 N N . ALA A 1 257 ? 1.205 -12.572 -15.002 1.00 64.50 257 ALA A N 1
ATOM 2107 C CA . ALA A 1 257 ? 0.583 -11.252 -15.077 1.00 64.50 257 ALA A CA 1
ATOM 2108 C C . ALA A 1 257 ? -0.677 -11.265 -15.955 1.00 64.50 257 ALA A C 1
ATOM 2110 O O . ALA A 1 257 ? -1.741 -10.841 -15.506 1.00 64.50 257 ALA A O 1
ATOM 2111 N N . LEU A 1 258 ? -0.595 -11.817 -17.170 1.00 66.81 258 LEU A N 1
ATOM 2112 C CA . LEU A 1 258 ? -1.736 -11.953 -18.079 1.00 66.81 258 LEU A CA 1
ATOM 2113 C C . LEU A 1 258 ? -2.853 -12.800 -17.476 1.00 66.81 258 LEU A C 1
ATOM 2115 O O . LEU A 1 258 ? -4.026 -12.445 -17.577 1.00 66.81 258 LEU A O 1
ATOM 2119 N N . ARG A 1 259 ? -2.518 -13.914 -16.822 1.00 72.75 259 ARG A N 1
ATOM 2120 C CA . ARG A 1 259 ? -3.497 -14.765 -16.144 1.00 72.75 259 ARG A CA 1
ATOM 2121 C C . ARG A 1 259 ? -4.199 -14.002 -15.030 1.00 72.75 259 ARG A C 1
ATOM 2123 O O . ARG A 1 259 ? -5.423 -14.081 -14.931 1.00 72.75 259 ARG A O 1
ATOM 2130 N N . LEU A 1 260 ? -3.455 -13.246 -14.228 1.00 71.12 260 LEU A N 1
ATOM 2131 C CA . LEU A 1 260 ? -4.025 -12.417 -13.174 1.00 71.12 260 LEU A CA 1
ATOM 2132 C C . LEU A 1 260 ? -4.914 -11.306 -13.748 1.00 71.12 260 LEU A C 1
ATOM 2134 O O . LEU A 1 260 ? -6.045 -11.157 -13.296 1.00 71.12 260 LEU A O 1
ATOM 2138 N N . LEU A 1 261 ? -4.465 -10.600 -14.787 1.00 71.50 261 LEU A N 1
ATOM 2139 C CA . LEU A 1 261 ? -5.250 -9.571 -15.478 1.00 71.50 261 LEU A CA 1
ATOM 2140 C C . LEU A 1 261 ? -6.520 -10.141 -16.129 1.00 71.50 261 LEU A C 1
ATOM 2142 O O . LEU A 1 261 ? -7.578 -9.513 -16.107 1.00 71.50 261 LEU A O 1
ATOM 2146 N N . ASN A 1 262 ? -6.464 -11.354 -16.678 1.00 70.44 262 ASN A N 1
ATOM 2147 C CA . ASN A 1 262 ? -7.629 -12.040 -17.243 1.00 70.44 262 ASN A CA 1
ATOM 2148 C C . ASN A 1 262 ? -8.631 -12.471 -16.162 1.00 70.44 262 ASN A C 1
ATOM 2150 O O . ASN A 1 262 ? -9.842 -12.413 -16.379 1.00 70.44 262 ASN A O 1
ATOM 2154 N N . LEU A 1 263 ? -8.151 -12.886 -14.988 1.00 68.31 263 LEU A N 1
ATOM 2155 C CA . LEU A 1 263 ? -9.014 -13.193 -13.847 1.00 68.31 263 LEU A CA 1
ATOM 2156 C C . LEU A 1 263 ? -9.688 -11.930 -13.302 1.00 68.31 263 LEU A C 1
ATOM 2158 O O . LEU A 1 263 ? -10.880 -11.960 -12.994 1.00 68.31 263 LEU A O 1
ATOM 2162 N N . THR A 1 264 ? -8.960 -10.816 -13.221 1.00 63.47 264 THR A N 1
ATOM 2163 C CA . THR A 1 264 ? -9.495 -9.575 -12.657 1.00 63.47 264 THR A CA 1
ATOM 2164 C C . THR A 1 264 ? -10.369 -8.790 -13.631 1.00 63.47 264 THR A C 1
ATOM 2166 O O . THR A 1 264 ? -11.383 -8.229 -13.221 1.00 63.47 264 THR A O 1
ATOM 2169 N N . SER A 1 265 ? -10.064 -8.785 -14.929 1.00 62.75 265 SER A N 1
ATOM 2170 C CA . SER A 1 265 ? -10.899 -8.127 -15.949 1.00 62.75 265 SER A CA 1
ATOM 2171 C C . SER A 1 265 ? -12.313 -8.709 -16.012 1.00 62.75 265 SER A C 1
ATOM 2173 O O . SER A 1 265 ? -13.279 -7.958 -16.155 1.00 62.75 265 SER A O 1
ATOM 2175 N N . ARG A 1 266 ? -12.463 -10.023 -15.795 1.00 61.69 266 ARG A N 1
ATOM 2176 C CA . ARG A 1 266 ? -13.776 -10.667 -15.625 1.00 61.69 266 ARG A CA 1
ATOM 2177 C C . ARG A 1 266 ? -14.527 -10.142 -14.402 1.00 61.69 266 ARG A C 1
ATOM 2179 O O . ARG A 1 266 ? -15.736 -9.979 -14.470 1.00 61.69 266 ARG A O 1
ATOM 2186 N N . GLN A 1 267 ? -13.831 -9.834 -13.309 1.00 58.38 267 GLN A N 1
ATOM 2187 C CA . GLN A 1 267 ? -14.454 -9.265 -12.109 1.00 58.38 267 GLN A CA 1
ATOM 2188 C C . GLN A 1 267 ? -14.887 -7.809 -12.314 1.00 58.38 267 GLN A C 1
ATOM 2190 O O . GLN A 1 267 ? -15.969 -7.435 -11.870 1.00 58.38 267 GLN A O 1
ATOM 2195 N N . ILE A 1 268 ? -14.091 -7.002 -13.027 1.00 53.97 268 ILE A N 1
ATOM 2196 C CA . ILE A 1 268 ? -14.449 -5.611 -13.359 1.00 53.97 268 ILE A CA 1
ATOM 2197 C C . ILE A 1 268 ? -15.695 -5.571 -14.261 1.00 53.97 268 ILE A C 1
ATOM 2199 O O . ILE A 1 268 ? -16.562 -4.723 -14.063 1.00 53.97 268 ILE A O 1
ATOM 2203 N N . GLY A 1 269 ? -15.814 -6.506 -15.210 1.00 50.03 269 GLY A N 1
ATOM 2204 C CA . GLY A 1 269 ? -16.975 -6.621 -16.101 1.00 50.03 269 GLY A CA 1
ATOM 2205 C C . GLY A 1 269 ? -18.261 -7.139 -15.442 1.00 50.03 269 GLY A C 1
ATOM 2206 O O . GLY A 1 269 ? -19.321 -7.036 -16.045 1.00 50.03 269 GLY A O 1
ATOM 2207 N N . CYS A 1 270 ? -18.193 -7.674 -14.218 1.00 43.44 270 CYS A N 1
ATOM 2208 C CA . CYS A 1 270 ? -19.350 -8.195 -13.478 1.00 43.44 270 CYS A CA 1
ATOM 2209 C C . CYS A 1 270 ? -19.869 -7.242 -12.390 1.00 43.44 270 CYS A C 1
ATOM 2211 O O . CYS A 1 270 ? -20.685 -7.657 -11.563 1.00 43.44 270 CYS A O 1
ATOM 2213 N N . LEU A 1 271 ? -19.422 -5.980 -12.357 1.00 45.25 271 LEU A N 1
ATOM 2214 C CA . LEU A 1 271 ? -20.102 -4.980 -11.534 1.00 45.25 271 LEU A CA 1
ATOM 2215 C C . LEU A 1 271 ? -21.553 -4.868 -12.035 1.00 45.25 271 LEU A C 1
ATOM 2217 O O . LEU A 1 271 ? -21.739 -4.661 -13.234 1.00 45.25 271 LEU A O 1
ATOM 2221 N N . PRO A 1 272 ? -22.573 -5.048 -11.171 1.00 44.00 272 PRO A N 1
ATOM 2222 C CA . PRO A 1 272 ? -23.964 -5.077 -11.605 1.00 44.00 272 PRO A CA 1
ATOM 2223 C C . PRO A 1 272 ? -24.285 -3.830 -12.425 1.00 44.00 272 PRO A C 1
ATOM 2225 O O . PRO A 1 272 ? -24.035 -2.720 -11.963 1.00 44.00 272 PRO A O 1
ATOM 2228 N N . GLU A 1 273 ? -24.853 -4.011 -13.614 1.00 44.34 273 GLU A N 1
ATOM 2229 C CA . GLU A 1 273 ? -25.254 -2.935 -14.535 1.00 44.34 273 GLU A CA 1
ATOM 2230 C C . GLU A 1 273 ? -26.087 -1.860 -13.810 1.00 44.34 273 GLU A C 1
ATOM 2232 O O . GLU A 1 273 ? -25.833 -0.665 -13.930 1.00 44.34 273 GLU A O 1
ATOM 2237 N N . LYS A 1 274 ? -26.929 -2.307 -12.872 1.00 44.50 274 LYS A N 1
ATOM 2238 C CA . LYS A 1 274 ? -27.718 -1.472 -11.959 1.00 44.50 274 LYS A CA 1
ATOM 2239 C C . LYS A 1 274 ? -26.895 -0.503 -11.089 1.00 44.50 274 LYS A C 1
ATOM 2241 O O . LYS A 1 274 ? -27.344 0.594 -10.792 1.00 44.50 274 LYS A O 1
ATOM 2246 N N . TYR A 1 275 ? -25.680 -0.876 -10.682 1.00 46.53 275 TYR A N 1
ATOM 2247 C CA . TYR A 1 275 ? -24.782 -0.001 -9.915 1.00 46.53 275 TYR A CA 1
ATOM 2248 C C . TYR A 1 275 ? -24.161 1.091 -10.797 1.00 46.53 275 TYR A C 1
ATOM 2250 O O . TYR A 1 275 ? -23.921 2.203 -10.324 1.00 46.53 275 TYR A O 1
ATOM 2258 N N . LEU A 1 276 ? -23.908 0.797 -12.077 1.00 46.56 276 LEU A N 1
ATOM 2259 C CA . LEU A 1 276 ? -23.459 1.798 -13.047 1.00 46.56 276 LEU A CA 1
ATOM 2260 C C . LEU A 1 276 ? -24.600 2.765 -13.384 1.00 46.56 276 LEU A C 1
ATOM 2262 O O . LEU A 1 276 ? -24.368 3.969 -13.398 1.00 46.56 276 LEU A O 1
ATOM 2266 N N . GLU A 1 277 ? -25.823 2.266 -13.556 1.00 49.16 277 GLU A N 1
ATOM 2267 C CA . GLU A 1 277 ? -27.016 3.088 -13.796 1.00 49.16 277 GLU A CA 1
ATOM 2268 C C . GLU A 1 277 ? -27.332 4.018 -12.612 1.00 49.16 277 GLU A C 1
ATOM 2270 O O . GLU A 1 277 ? -27.487 5.223 -12.810 1.00 49.16 277 GLU A O 1
ATOM 2275 N N . ASP A 1 278 ? -27.322 3.508 -11.375 1.00 48.97 278 ASP A N 1
ATOM 2276 C CA . ASP A 1 278 ? -27.650 4.300 -10.179 1.00 48.97 278 ASP A CA 1
ATOM 2277 C C . ASP A 1 278 ? -26.544 5.309 -9.791 1.00 48.97 278 ASP A C 1
ATOM 2279 O O . ASP A 1 278 ? -26.829 6.333 -9.169 1.00 48.97 278 ASP A O 1
ATOM 2283 N N . THR A 1 279 ? -25.276 5.053 -10.152 1.00 47.12 279 THR A N 1
ATOM 2284 C CA . THR A 1 279 ? -24.133 5.913 -9.764 1.00 47.12 279 THR A CA 1
ATOM 2285 C C . THR A 1 279 ? -23.689 6.875 -10.874 1.00 47.12 279 THR A C 1
ATOM 2287 O O . THR A 1 279 ? -23.096 7.912 -10.581 1.00 47.12 279 THR A O 1
ATOM 2290 N N . LEU A 1 280 ? -23.949 6.559 -12.148 1.00 49.03 280 LEU A N 1
ATOM 2291 C CA . LEU A 1 280 ? -23.495 7.348 -13.308 1.00 49.03 280 LEU A CA 1
ATOM 2292 C C . LEU A 1 280 ? -24.648 7.901 -14.166 1.00 49.03 280 LEU A C 1
ATOM 2294 O O . LEU A 1 280 ? -24.395 8.571 -15.170 1.00 49.03 280 LEU A O 1
ATOM 2298 N N . GLY A 1 281 ? -25.902 7.661 -13.770 1.00 42.56 281 GLY A N 1
ATOM 2299 C CA . GLY A 1 281 ? -27.127 7.972 -14.514 1.00 42.56 281 GLY A CA 1
ATOM 2300 C C . GLY A 1 281 ? -27.473 9.450 -14.738 1.00 42.56 281 GLY A C 1
ATOM 2301 O O . GLY A 1 281 ? -28.642 9.756 -14.946 1.00 42.56 281 GLY A O 1
ATOM 2302 N N . GLN A 1 282 ? -26.510 10.377 -14.716 1.00 47.47 282 GLN A N 1
ATOM 2303 C CA . GLN A 1 282 ? -26.755 11.763 -15.150 1.00 47.47 282 GLN A CA 1
ATOM 2304 C C . GLN A 1 282 ? -25.819 12.290 -16.248 1.00 47.47 282 GLN A C 1
ATOM 2306 O O . GLN A 1 282 ? -26.171 13.297 -16.847 1.00 47.47 282 GLN A O 1
ATOM 2311 N N . ASP A 1 283 ? -24.715 11.612 -16.601 1.00 51.34 283 ASP A N 1
ATOM 2312 C CA . ASP A 1 283 ? -23.756 12.158 -17.593 1.00 51.34 283 ASP A CA 1
ATOM 2313 C C . ASP A 1 283 ? -23.312 11.186 -18.709 1.00 51.34 283 ASP A C 1
ATOM 2315 O O . ASP A 1 283 ? -22.549 11.557 -19.605 1.00 51.34 283 ASP A O 1
ATOM 2319 N N . ILE A 1 284 ? -23.800 9.939 -18.721 1.00 49.03 284 ILE A N 1
ATOM 2320 C CA . ILE A 1 284 ? -23.373 8.931 -19.713 1.00 49.03 284 ILE A CA 1
ATOM 2321 C C . ILE A 1 284 ? -23.931 9.197 -21.123 1.00 49.03 284 ILE A C 1
ATOM 2323 O O . ILE A 1 284 ? -23.225 8.949 -22.101 1.00 49.03 284 ILE A O 1
ATOM 2327 N N . GLU A 1 285 ? -25.137 9.755 -21.274 1.00 46.91 285 GLU A N 1
ATOM 2328 C CA . GLU A 1 285 ? -25.718 10.023 -22.607 1.00 46.91 285 GLU A CA 1
ATOM 2329 C C . GLU A 1 285 ? -24.940 11.063 -23.431 1.00 46.91 285 GLU A C 1
ATOM 2331 O O . GLU A 1 285 ? -25.093 11.127 -24.657 1.00 46.91 285 GLU A O 1
ATOM 2336 N N . THR A 1 286 ? -24.108 11.872 -22.774 1.00 47.94 286 THR A N 1
ATOM 2337 C CA . THR A 1 286 ? -23.225 12.848 -23.424 1.00 47.94 286 THR A CA 1
ATOM 2338 C C . THR A 1 286 ? -21.906 12.196 -23.844 1.00 47.94 286 THR A C 1
ATOM 2340 O O . THR A 1 286 ? -21.391 12.487 -24.915 1.00 47.94 286 THR A O 1
ATOM 2343 N N . LEU A 1 287 ? -21.389 11.250 -23.052 1.00 42.59 287 LEU A N 1
ATOM 2344 C CA . LEU A 1 287 ? -20.121 10.557 -23.321 1.00 42.59 287 LEU A CA 1
ATOM 2345 C C . LEU A 1 287 ? -20.250 9.400 -24.324 1.00 42.59 287 LEU A C 1
ATOM 2347 O O . LEU A 1 287 ? -19.309 9.118 -25.060 1.00 42.59 287 LEU A O 1
ATOM 2351 N N . VAL A 1 288 ? -21.403 8.728 -24.374 1.00 48.12 288 VAL A N 1
ATOM 2352 C CA . VAL A 1 288 ? -21.639 7.591 -25.286 1.00 48.12 288 VAL A CA 1
ATOM 2353 C C . VAL A 1 288 ? -21.922 8.055 -26.718 1.00 48.12 288 VAL A C 1
ATOM 2355 O O . VAL A 1 288 ? -21.591 7.348 -27.670 1.00 48.12 288 VAL A O 1
ATOM 2358 N N . ARG A 1 289 ? -22.471 9.262 -26.891 1.00 45.03 289 ARG A N 1
ATOM 2359 C CA . ARG A 1 289 ? -22.819 9.820 -28.207 1.00 45.03 289 ARG A CA 1
ATOM 2360 C C . ARG A 1 289 ? -21.600 10.134 -29.074 1.00 45.03 289 ARG A C 1
ATOM 2362 O O . ARG A 1 289 ? -21.695 10.027 -30.290 1.00 45.03 289 ARG A O 1
ATOM 2369 N N . ASP A 1 290 ? -20.464 10.426 -28.448 1.00 41.69 290 ASP A N 1
ATOM 2370 C CA . ASP A 1 290 ? -19.235 10.820 -29.145 1.00 41.69 290 ASP A CA 1
ATOM 2371 C C . ASP A 1 290 ? -18.261 9.644 -29.383 1.00 41.69 290 ASP A C 1
ATOM 2373 O O . ASP A 1 290 ? -17.225 9.819 -30.020 1.00 41.69 290 ASP A O 1
ATOM 2377 N N . GLY A 1 291 ? -18.565 8.435 -28.885 1.00 42.25 291 GLY A N 1
ATOM 2378 C CA . GLY A 1 291 ? -17.584 7.341 -28.788 1.00 42.25 291 GLY A CA 1
ATOM 2379 C C . GLY A 1 291 ? -17.847 6.065 -29.595 1.00 42.25 291 GLY A C 1
ATOM 2380 O O . GLY A 1 291 ? -16.998 5.176 -29.573 1.00 42.25 291 GLY A O 1
ATOM 2381 N N . LEU A 1 292 ? -18.988 5.918 -30.280 1.00 38.69 292 LEU A N 1
ATOM 2382 C CA . LEU A 1 292 ? -19.436 4.607 -30.791 1.00 38.69 292 LEU A CA 1
ATOM 2383 C C . LEU A 1 292 ? -19.581 4.466 -32.311 1.00 38.69 292 LEU A C 1
ATOM 2385 O O . LEU A 1 292 ? -20.225 3.523 -32.764 1.00 38.69 292 LEU A O 1
ATOM 2389 N N . GLU A 1 293 ? -18.953 5.312 -33.130 1.00 35.22 293 GLU A N 1
ATOM 2390 C CA . GLU A 1 293 ? -19.088 5.117 -34.579 1.00 35.22 293 GLU A CA 1
ATOM 2391 C C . GLU A 1 293 ? -18.204 4.011 -35.179 1.00 35.22 293 GLU A C 1
ATOM 2393 O O . GLU A 1 293 ? -18.573 3.521 -36.240 1.00 35.22 293 GLU A O 1
ATOM 2398 N N . HIS A 1 294 ? -17.077 3.571 -34.605 1.00 41.75 294 HIS A N 1
ATOM 2399 C CA . HIS A 1 294 ? -16.141 2.703 -35.356 1.00 41.75 294 HIS A CA 1
ATOM 2400 C C . HIS A 1 294 ? -15.484 1.577 -34.532 1.00 41.75 294 HIS A C 1
ATOM 2402 O O . HIS A 1 294 ? -14.276 1.606 -34.302 1.00 41.75 294 HIS A O 1
ATOM 2408 N N . MET A 1 295 ? -16.221 0.520 -34.165 1.00 31.80 295 MET A N 1
ATOM 2409 C CA . MET A 1 295 ? -15.580 -0.764 -33.824 1.00 31.80 295 MET A CA 1
ATOM 2410 C C . MET A 1 295 ? -16.366 -1.989 -34.324 1.00 31.80 295 MET A C 1
ATOM 2412 O O . MET A 1 295 ? -17.560 -2.098 -34.046 1.00 31.80 295 MET A O 1
ATOM 2416 N N . PRO A 1 296 ? -15.713 -2.934 -35.033 1.00 34.69 296 PRO A N 1
ATOM 2417 C CA . PRO A 1 296 ? -16.325 -4.195 -35.429 1.00 34.69 296 PRO A CA 1
ATOM 2418 C C . PRO A 1 296 ? -16.259 -5.237 -34.300 1.00 34.69 296 PRO A C 1
ATOM 2420 O O . PRO A 1 296 ? -15.264 -5.353 -33.585 1.00 34.69 296 PRO A O 1
ATOM 2423 N N . MET A 1 297 ? -17.332 -6.019 -34.179 1.00 30.73 297 MET A N 1
ATOM 2424 C CA . MET A 1 297 ? -17.474 -7.145 -33.249 1.00 30.73 297 MET A CA 1
ATOM 2425 C C . MET A 1 297 ? -16.718 -8.387 -33.755 1.00 30.73 297 MET A C 1
ATOM 2427 O O . MET A 1 297 ? -16.913 -8.752 -34.915 1.00 30.73 297 MET A O 1
ATOM 2431 N N . PRO A 1 298 ? -15.931 -9.095 -32.921 1.00 35.56 298 PRO A N 1
ATOM 2432 C CA . PRO A 1 298 ? -15.408 -10.409 -33.276 1.00 35.56 298 PRO A CA 1
ATOM 2433 C C . PRO A 1 298 ? -16.354 -11.537 -32.848 1.00 35.56 298 PRO A C 1
ATOM 2435 O O . PRO A 1 298 ? -16.844 -11.579 -31.717 1.00 35.56 298 PRO A O 1
ATOM 2438 N N . GLU A 1 299 ? -16.556 -12.467 -33.778 1.00 32.53 299 GLU A N 1
ATOM 2439 C CA . GLU A 1 299 ? -17.258 -13.735 -33.611 1.00 32.53 299 GLU A CA 1
ATOM 2440 C C . GLU A 1 299 ? -16.503 -14.738 -32.718 1.00 32.53 299 GLU A C 1
ATOM 2442 O O . GLU A 1 299 ? -15.307 -14.639 -32.447 1.00 32.53 299 GLU A O 1
ATOM 2447 N N . GLN A 1 300 ? -17.281 -15.711 -32.251 1.00 37.03 300 GLN A N 1
ATOM 2448 C CA . GLN A 1 300 ? -16.996 -16.755 -31.271 1.00 37.03 300 GLN A CA 1
ATOM 2449 C C . GLN A 1 300 ? -15.894 -17.735 -31.700 1.00 37.03 300 GLN A C 1
ATOM 2451 O O . GLN A 1 300 ? -15.944 -18.239 -32.816 1.00 37.03 300 GLN A O 1
ATOM 2456 N N . ILE A 1 301 ? -15.031 -18.157 -30.762 1.00 29.56 301 ILE A N 1
ATOM 2457 C CA . ILE A 1 301 ? -14.418 -19.499 -30.786 1.00 29.56 301 ILE A CA 1
ATOM 2458 C C . ILE A 1 301 ? -14.376 -20.077 -29.362 1.00 29.56 301 ILE A C 1
ATOM 2460 O O . ILE A 1 301 ? -13.793 -19.504 -28.443 1.00 29.56 301 ILE A O 1
ATOM 2464 N N . TYR A 1 302 ? -15.019 -21.235 -29.211 1.00 29.95 302 TYR A N 1
ATOM 2465 C CA . TYR A 1 302 ? -14.923 -22.172 -28.092 1.00 29.95 302 TYR A CA 1
ATOM 2466 C C . TYR A 1 302 ? -13.925 -23.268 -28.489 1.00 29.95 302 TYR A C 1
ATOM 2468 O O . TYR A 1 302 ? -14.061 -23.788 -29.589 1.00 29.95 302 TYR A O 1
ATOM 2476 N N . GLU A 1 303 ? -13.014 -23.685 -27.600 1.00 29.97 303 GLU A N 1
ATOM 2477 C CA . GLU A 1 303 ? -12.655 -25.106 -27.433 1.00 29.97 303 GLU A CA 1
ATOM 2478 C C . GLU A 1 303 ? -11.821 -25.361 -26.162 1.00 29.97 303 GLU A C 1
ATOM 2480 O O . GLU A 1 303 ? -10.941 -24.588 -25.786 1.00 29.97 303 GLU A O 1
ATOM 2485 N N . ARG A 1 304 ? -12.160 -26.461 -25.477 1.00 33.81 304 ARG A N 1
ATOM 2486 C CA . ARG A 1 304 ? -11.522 -27.007 -24.268 1.00 33.81 304 ARG A CA 1
ATOM 2487 C C . ARG A 1 304 ? -10.226 -27.740 -24.614 1.00 33.81 304 ARG A C 1
ATOM 2489 O O . ARG A 1 304 ? -10.230 -28.500 -25.576 1.00 33.81 304 ARG A O 1
ATOM 2496 N N . ARG A 1 305 ? -9.243 -27.718 -23.705 1.00 32.44 305 ARG A N 1
ATOM 2497 C CA . ARG A 1 305 ? -8.443 -28.911 -23.359 1.00 32.44 305 ARG A CA 1
ATOM 2498 C C . ARG A 1 305 ? -8.094 -28.926 -21.870 1.00 32.44 305 ARG A C 1
ATOM 2500 O O . ARG A 1 305 ? -7.464 -28.003 -21.363 1.00 32.44 305 ARG A O 1
ATOM 2507 N N . GLU A 1 306 ? -8.539 -29.981 -21.198 1.00 37.59 306 GLU A N 1
ATOM 2508 C CA . GLU A 1 306 ? -7.943 -30.512 -19.972 1.00 37.59 306 GLU A CA 1
ATOM 2509 C C . GLU A 1 306 ? -6.792 -31.442 -20.390 1.00 37.59 306 GLU A C 1
ATOM 2511 O O . GLU A 1 306 ? -6.926 -32.122 -21.404 1.00 37.59 306 GLU A O 1
ATOM 2516 N N . ASP A 1 307 ? -5.663 -31.413 -19.669 1.00 31.91 307 ASP A N 1
ATOM 2517 C CA . ASP A 1 307 ? -4.999 -32.617 -19.138 1.00 31.91 307 ASP A CA 1
ATOM 2518 C C . ASP A 1 307 ? -3.690 -32.289 -18.383 1.00 31.91 307 ASP A C 1
ATOM 2520 O O . ASP A 1 307 ? -2.747 -31.705 -18.909 1.00 31.91 307 ASP A O 1
ATOM 2524 N N . SER A 1 308 ? -3.692 -32.677 -17.101 1.00 35.09 308 SER A N 1
ATOM 2525 C CA . SER A 1 308 ? -2.656 -33.417 -16.360 1.00 35.09 308 SER A CA 1
ATOM 2526 C C . SER A 1 308 ? -1.168 -33.251 -16.727 1.00 35.09 308 SER A C 1
ATOM 2528 O O . SER A 1 308 ? -0.707 -33.883 -17.671 1.00 35.09 308 SER A O 1
ATOM 2530 N N . VAL A 1 309 ? -0.383 -32.647 -15.815 1.00 29.98 309 VAL A N 1
ATOM 2531 C CA . VAL A 1 309 ? 0.942 -33.170 -15.398 1.00 29.98 309 VAL A CA 1
ATOM 2532 C C . VAL A 1 309 ? 1.196 -32.828 -13.915 1.00 29.98 309 VAL A C 1
ATOM 2534 O O . VAL A 1 309 ? 1.388 -31.667 -13.551 1.00 29.98 309 VAL A O 1
ATOM 2537 N N . ILE A 1 310 ? 1.212 -33.847 -13.049 1.00 31.70 310 ILE A N 1
ATOM 2538 C CA . ILE A 1 310 ? 1.782 -33.815 -11.690 1.00 31.70 310 ILE A CA 1
ATOM 2539 C C . ILE A 1 310 ? 2.773 -34.984 -11.595 1.00 31.70 310 ILE A C 1
ATOM 2541 O O . ILE A 1 310 ? 2.446 -36.074 -12.056 1.00 31.70 310 ILE A O 1
ATOM 2545 N N . TRP A 1 311 ? 3.904 -34.721 -10.923 1.00 31.09 311 TRP A N 1
ATOM 2546 C CA . TRP A 1 311 ? 4.988 -35.614 -10.468 1.00 31.09 311 TRP A CA 1
ATOM 2547 C C . TRP A 1 311 ? 6.220 -35.708 -11.369 1.00 31.09 311 TRP A C 1
ATOM 2549 O O . TRP A 1 311 ? 6.271 -36.603 -12.195 1.00 31.09 311 TRP A O 1
ATOM 2559 N N . GLU A 1 312 ? 7.242 -34.866 -11.113 1.00 33.47 312 GLU A N 1
ATOM 2560 C CA . GLU A 1 312 ? 8.659 -35.295 -11.186 1.00 33.47 312 GLU A CA 1
ATOM 2561 C C . GLU A 1 312 ? 9.711 -34.269 -10.695 1.00 33.47 312 GLU A C 1
ATOM 2563 O O . GLU A 1 312 ? 10.681 -34.006 -11.386 1.00 33.47 312 GLU A O 1
ATOM 2568 N N . ILE A 1 313 ? 9.615 -33.672 -9.495 1.00 34.56 313 ILE A N 1
ATOM 2569 C CA . ILE A 1 313 ? 10.788 -32.948 -8.938 1.00 34.56 313 ILE A CA 1
ATOM 2570 C C . ILE A 1 313 ? 10.901 -33.133 -7.420 1.00 34.56 313 ILE A C 1
ATOM 2572 O O . ILE A 1 313 ? 10.560 -32.255 -6.637 1.00 34.56 313 ILE A O 1
ATOM 2576 N N . CYS A 1 314 ? 11.400 -34.297 -7.000 1.00 33.81 314 CYS A N 1
ATOM 2577 C CA . CYS A 1 314 ? 12.060 -34.490 -5.695 1.00 33.81 314 CYS A CA 1
ATOM 2578 C C . CYS A 1 314 ? 13.281 -35.437 -5.778 1.00 33.81 314 CYS A C 1
ATOM 2580 O O . CYS A 1 314 ? 13.831 -35.821 -4.749 1.00 33.81 314 CYS A O 1
ATOM 2582 N N . GLY A 1 315 ? 13.733 -35.810 -6.984 1.00 35.00 315 GLY A N 1
ATOM 2583 C CA . GLY A 1 315 ? 14.830 -36.771 -7.183 1.00 35.00 315 GLY A CA 1
ATOM 2584 C C . GLY A 1 315 ? 16.207 -36.173 -7.503 1.00 35.00 315 GLY A C 1
ATOM 2585 O O . GLY A 1 315 ? 17.203 -36.873 -7.376 1.00 35.00 315 GLY A O 1
ATOM 2586 N N . ALA A 1 316 ? 16.303 -34.895 -7.881 1.00 36.38 316 ALA A N 1
ATOM 2587 C CA . ALA A 1 316 ? 17.505 -34.375 -8.548 1.00 36.38 316 ALA A CA 1
ATOM 2588 C C . ALA A 1 316 ? 18.581 -33.740 -7.637 1.00 36.38 316 ALA A C 1
ATOM 2590 O O . ALA A 1 316 ? 19.558 -33.211 -8.147 1.00 36.38 316 ALA A O 1
ATOM 2591 N N . ASN A 1 317 ? 18.458 -33.803 -6.304 1.00 38.59 317 ASN A N 1
ATOM 2592 C CA . ASN A 1 317 ? 19.433 -33.191 -5.376 1.00 38.59 317 ASN A CA 1
ATOM 2593 C C . ASN A 1 317 ? 20.183 -34.200 -4.485 1.00 38.59 317 ASN A C 1
ATOM 2595 O O . ASN A 1 317 ? 20.609 -33.862 -3.382 1.00 38.59 317 ASN A O 1
ATOM 2599 N N . LYS A 1 318 ? 20.364 -35.445 -4.949 1.00 36.78 318 LYS A N 1
ATOM 2600 C CA . LYS A 1 318 ? 21.125 -36.475 -4.213 1.00 36.78 318 LYS A CA 1
ATOM 2601 C C . LYS A 1 318 ? 22.435 -36.939 -4.861 1.00 36.78 318 LYS A C 1
ATOM 2603 O O . LYS A 1 318 ? 23.123 -37.742 -4.243 1.00 36.78 318 LYS A O 1
ATOM 2608 N N . GLU A 1 319 ? 22.828 -36.406 -6.018 1.00 36.28 319 GLU A N 1
ATOM 2609 C CA . GLU A 1 319 ? 24.046 -36.851 -6.730 1.00 36.28 319 GLU A CA 1
ATOM 2610 C C . GLU A 1 319 ? 25.239 -35.878 -6.688 1.00 36.28 319 GLU A C 1
ATOM 2612 O O . GLU A 1 319 ? 26.262 -36.139 -7.306 1.00 36.28 319 GLU A O 1
ATOM 2617 N N . LEU A 1 320 ? 25.187 -34.803 -5.893 1.00 39.84 320 LEU A N 1
ATOM 2618 C CA . LEU A 1 320 ? 26.319 -33.865 -5.739 1.00 39.84 320 LEU A CA 1
ATOM 2619 C C . LEU A 1 320 ? 27.088 -33.997 -4.413 1.00 39.84 320 LEU A C 1
ATOM 2621 O O . LEU A 1 320 ? 27.818 -33.091 -4.026 1.00 39.84 320 LEU A O 1
ATOM 2625 N N . ALA A 1 321 ? 26.961 -35.125 -3.708 1.00 37.62 321 ALA A N 1
ATOM 2626 C CA . ALA A 1 321 ? 27.612 -35.320 -2.410 1.00 37.62 321 ALA A CA 1
ATOM 2627 C C . ALA A 1 321 ? 28.303 -36.683 -2.253 1.00 37.62 321 ALA A C 1
ATOM 2629 O O . ALA A 1 321 ? 28.225 -37.284 -1.188 1.00 37.62 321 ALA A O 1
ATOM 2630 N N . THR A 1 322 ? 29.006 -37.174 -3.276 1.00 38.03 322 THR A N 1
ATOM 2631 C CA . THR A 1 322 ? 30.027 -38.222 -3.094 1.00 38.03 322 THR A CA 1
ATOM 2632 C C . THR A 1 322 ? 31.092 -38.125 -4.180 1.00 38.03 322 THR A C 1
ATOM 2634 O O . THR A 1 322 ? 30.908 -38.647 -5.276 1.00 38.03 322 THR A O 1
ATOM 2637 N N . GLY A 1 323 ? 32.228 -37.506 -3.870 1.00 33.34 323 GLY A N 1
ATOM 2638 C CA . GLY A 1 323 ? 33.391 -37.592 -4.744 1.00 33.34 323 GLY A CA 1
ATOM 2639 C C . GLY A 1 323 ? 34.458 -36.566 -4.422 1.00 33.34 323 GLY A C 1
ATOM 2640 O O . GLY A 1 323 ? 34.547 -35.580 -5.126 1.00 33.34 323 GLY A O 1
ATOM 2641 N N . GLU A 1 324 ? 35.249 -36.814 -3.376 1.00 36.19 324 GLU A N 1
ATOM 2642 C CA . GLU A 1 324 ? 36.672 -36.450 -3.353 1.00 36.19 324 GLU A CA 1
ATOM 2643 C C . GLU A 1 324 ? 37.357 -37.163 -2.175 1.00 36.19 324 GLU A C 1
ATOM 2645 O O . GLU A 1 324 ? 37.182 -36.840 -1.000 1.00 36.19 324 GLU A O 1
ATOM 2650 N N . LYS A 1 325 ? 38.092 -38.225 -2.514 1.00 41.50 325 LYS A N 1
ATOM 2651 C CA . LYS A 1 325 ? 39.080 -38.909 -1.678 1.00 41.50 325 LYS A CA 1
ATOM 2652 C C . LYS A 1 325 ? 40.387 -38.872 -2.461 1.00 41.50 325 LYS A C 1
ATOM 2654 O O . LYS A 1 325 ? 40.511 -39.639 -3.401 1.00 41.50 325 LYS A O 1
ATOM 2659 N N . GLU A 1 326 ? 41.323 -38.031 -2.048 1.00 38.16 326 GLU A N 1
ATOM 2660 C CA . GLU A 1 326 ? 42.754 -38.019 -2.398 1.00 38.16 326 GLU A CA 1
ATOM 2661 C C . GLU A 1 326 ? 43.384 -36.941 -1.496 1.00 38.16 326 GLU A C 1
ATOM 2663 O O . GLU A 1 326 ? 42.766 -35.913 -1.255 1.00 38.16 326 GLU A O 1
ATOM 2668 N N . SER A 1 327 ? 44.567 -37.029 -0.905 1.00 34.16 327 SER A N 1
ATOM 2669 C CA . SER A 1 327 ? 45.499 -38.099 -0.564 1.00 34.16 327 SER A CA 1
ATOM 2670 C C . SER A 1 327 ? 46.384 -37.477 0.527 1.00 34.16 327 SER A C 1
ATOM 2672 O O . SER A 1 327 ? 46.963 -36.413 0.306 1.00 34.16 327 SER A O 1
ATOM 2674 N N . CYS A 1 328 ? 46.475 -38.085 1.710 1.00 32.62 328 CYS A N 1
ATOM 2675 C CA . CYS A 1 328 ? 47.381 -37.637 2.768 1.00 32.62 328 CYS A CA 1
ATOM 2676 C C . CYS A 1 328 ? 48.697 -38.411 2.681 1.00 32.62 328 CYS A C 1
ATOM 2678 O O . CYS A 1 328 ? 48.742 -39.568 3.090 1.00 32.62 328 CYS A O 1
ATOM 2680 N N . GLU A 1 329 ? 49.771 -37.747 2.256 1.00 36.88 329 GLU A N 1
ATOM 2681 C CA . GLU A 1 329 ? 51.142 -38.142 2.580 1.00 36.88 329 GLU A CA 1
ATOM 2682 C C . GLU A 1 329 ? 51.990 -36.906 2.930 1.00 36.88 329 GLU A C 1
ATOM 2684 O O . GLU A 1 329 ? 52.247 -36.052 2.090 1.00 36.88 329 GLU A O 1
ATOM 2689 N N . GLY A 1 330 ? 52.469 -36.860 4.181 1.00 31.17 330 GLY A N 1
ATOM 2690 C CA . GLY A 1 330 ? 53.887 -36.604 4.465 1.00 31.17 330 GLY A CA 1
ATOM 2691 C C . GLY A 1 330 ? 54.373 -35.193 4.851 1.00 31.17 330 GLY A C 1
ATOM 2692 O O . GLY A 1 330 ? 54.425 -34.295 4.021 1.00 31.17 330 GLY A O 1
ATOM 2693 N N . ARG A 1 331 ? 54.968 -35.139 6.063 1.00 34.44 331 ARG A N 1
ATOM 2694 C CA . ARG A 1 331 ? 55.950 -34.184 6.662 1.00 34.44 331 ARG A CA 1
ATOM 2695 C C . ARG A 1 331 ? 55.355 -33.064 7.528 1.00 34.44 331 ARG A C 1
ATOM 2697 O O . ARG A 1 331 ? 54.689 -32.178 7.024 1.00 34.44 331 ARG A O 1
ATOM 2704 N N . SER A 1 332 ? 55.429 -33.096 8.866 1.00 33.22 332 SER A N 1
ATOM 2705 C CA . SER A 1 332 ? 56.565 -33.151 9.823 1.00 33.22 332 SER A CA 1
ATOM 2706 C C . SER A 1 332 ? 57.401 -31.861 9.909 1.00 33.22 332 SER A C 1
ATOM 2708 O O . SER A 1 332 ? 58.267 -31.650 9.065 1.00 33.22 332 SER A O 1
ATOM 2710 N N . SER A 1 333 ? 57.156 -31.062 10.959 1.00 37.28 333 SER A N 1
ATOM 2711 C CA . SER A 1 333 ? 58.081 -30.178 11.717 1.00 37.28 333 SER A CA 1
ATOM 2712 C C . SER A 1 333 ? 57.207 -29.196 12.523 1.00 37.28 333 SER A C 1
ATOM 2714 O O . SER A 1 333 ? 56.652 -28.272 11.945 1.00 37.28 333 SER A O 1
ATOM 2716 N N . LEU A 1 334 ? 56.752 -29.498 13.742 1.00 34.00 334 LEU A N 1
ATOM 2717 C CA . LEU A 1 334 ? 57.421 -29.285 15.039 1.00 34.00 334 LEU A CA 1
ATOM 2718 C C . LEU A 1 334 ? 58.077 -27.896 15.236 1.00 34.00 334 LEU A C 1
ATOM 2720 O O . LEU A 1 334 ? 59.070 -27.574 14.595 1.00 34.00 334 LEU A O 1
ATOM 2724 N N . GLU A 1 335 ? 57.505 -27.192 16.225 1.00 32.66 335 GLU A N 1
ATOM 2725 C CA . GLU A 1 335 ? 58.095 -26.258 17.205 1.00 32.66 335 GLU A CA 1
ATOM 2726 C C . GLU A 1 335 ? 58.054 -24.728 17.007 1.00 32.66 335 GLU A C 1
ATOM 2728 O O . GLU A 1 335 ? 58.356 -24.173 15.956 1.00 32.66 335 GLU A O 1
ATOM 2733 N N . SER 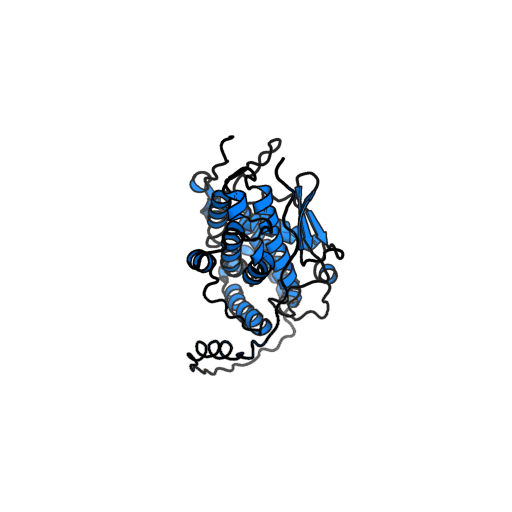A 1 336 ? 57.758 -24.075 18.147 1.00 33.16 336 SER A N 1
ATOM 2734 C CA . SER A 1 336 ? 57.673 -22.635 18.458 1.00 33.16 336 SER A CA 1
ATOM 2735 C C . SER A 1 336 ? 56.357 -21.955 18.018 1.00 33.16 336 SER A C 1
ATOM 2737 O O . SER A 1 336 ? 55.937 -2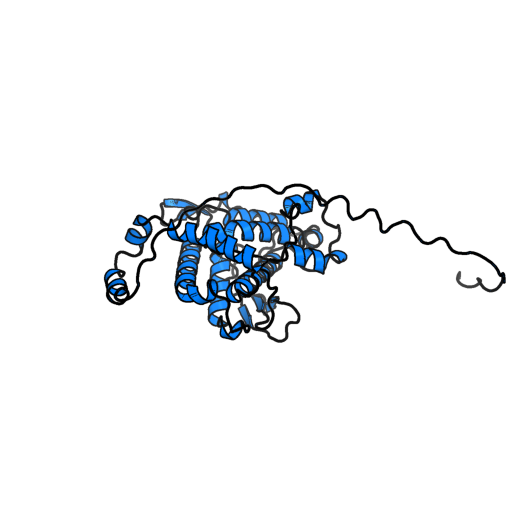2.073 16.880 1.00 33.16 336 SER A O 1
ATOM 2739 N N . THR A 1 337 ? 55.582 -21.234 18.835 1.00 34.78 337 THR A N 1
ATOM 2740 C CA . THR A 1 337 ? 55.826 -20.601 20.138 1.00 34.78 337 THR A CA 1
ATOM 2741 C C . THR A 1 337 ? 54.452 -20.279 20.747 1.00 34.78 337 THR A C 1
ATOM 2743 O O . THR A 1 337 ? 53.623 -19.660 20.085 1.00 34.78 337 THR A O 1
ATOM 2746 N N . LEU A 1 338 ? 54.190 -20.703 21.985 1.00 33.50 338 LEU A N 1
A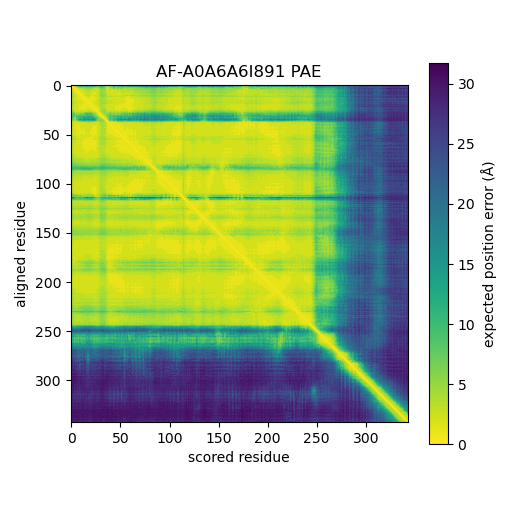TOM 2747 C CA . LEU A 1 338 ? 53.004 -20.319 22.761 1.00 33.50 338 LEU A CA 1
ATOM 2748 C C . LEU A 1 338 ? 53.447 -20.109 24.215 1.00 33.50 338 LEU A C 1
ATOM 2750 O O . LEU A 1 338 ? 53.279 -20.966 25.078 1.00 33.50 338 LEU A O 1
ATOM 2754 N N . SER A 1 339 ? 54.062 -18.961 24.468 1.00 36.22 339 SER A N 1
ATOM 2755 C CA . SER A 1 339 ? 54.033 -18.315 25.776 1.00 36.22 339 SER A CA 1
ATOM 2756 C C . SER A 1 339 ? 53.691 -16.849 25.551 1.00 36.22 339 SER A C 1
ATOM 2758 O O . SER A 1 339 ? 53.961 -16.311 24.483 1.00 36.22 339 SER A O 1
ATOM 2760 N N . ASP A 1 340 ? 53.098 -16.243 26.572 1.00 39.22 340 ASP A N 1
ATOM 2761 C CA . ASP A 1 340 ? 52.827 -14.810 26.700 1.00 39.22 340 ASP A CA 1
ATOM 2762 C C . ASP A 1 340 ? 51.416 -14.409 26.261 1.00 39.22 340 ASP A C 1
ATOM 2764 O O . ASP A 1 340 ? 51.180 -13.942 25.154 1.00 39.22 340 ASP A O 1
ATOM 2768 N N . LEU A 1 341 ? 50.464 -14.598 27.184 1.00 36.75 341 LEU A N 1
ATOM 2769 C CA . LEU A 1 341 ? 49.476 -13.579 27.577 1.00 36.75 341 LEU A CA 1
ATOM 2770 C C . LEU A 1 341 ? 48.626 -14.106 28.746 1.00 36.75 341 LEU A C 1
ATOM 2772 O O . LEU A 1 341 ? 47.471 -14.499 28.592 1.00 36.75 341 LEU A O 1
ATOM 2776 N N . LYS A 1 342 ? 49.229 -14.114 29.940 1.00 43.44 342 LYS A N 1
ATOM 2777 C CA . LYS A 1 342 ? 48.530 -13.986 31.227 1.00 43.44 342 LYS A CA 1
ATOM 2778 C C . LYS A 1 342 ? 49.433 -13.241 32.211 1.00 43.44 342 LYS A C 1
ATOM 2780 O O . LYS A 1 342 ? 50.188 -13.869 32.946 1.00 43.44 342 LYS A O 1
ATOM 2785 N N . THR A 1 343 ? 49.302 -11.919 32.221 1.00 53.91 343 THR A N 1
ATOM 2786 C CA . THR A 1 343 ? 49.384 -11.104 33.442 1.00 53.91 343 THR A CA 1
ATOM 2787 C C . THR A 1 343 ? 48.388 -9.974 33.324 1.00 53.91 343 THR A C 1
ATOM 2789 O O . THR A 1 343 ? 48.374 -9.349 32.239 1.00 53.91 343 THR A O 1
#

Nearest PDB structures (foldseek):
  8oi2-assembly1_B  TM=1.775E-01  e=6.961E+00  Helicobacter pylori G27

Organism: NCBI:txid390896

Sequence (343 aa):
MGRHLKISLHKNLTVNRYGFTVYKPPKLFSPGARPFRCEIMHLTRNIITYFDRPWEYLNDEQLAARDWFLGWCRGRREDMLRISEHKDGEKLLSGVEMRRLWKCFNELFFGGDLADGQFRWNPSLVDLGQAGSRNGRPTIEVNPQETAKDFGDYVALEFIGTLMHEAVHAFLNYYSCRFCFTWKYDLNASGHGRAFQILAAKLEEVFPRLLGLPLKLHRFLSLLANWDELKPLPSPHDLAVFGLESVRLSSNHNEDALRLLNLTSRQIGCLPEKYLEDTLGQDIETLVRDGLEHMPMPEQIYERREDSVIWEICGANKELATGEKESCEGRSSLESTLSDLKT

Foldseek 3Di:
DDDADQFDQVVAWDQAPLRDIAGAQTCQDDVPDQGGAHALVSLLVVLLVRQVDALNRHHHLLVVLLVVLLVVCVVCVCLQPDQDPDLFQCVSAPLVRLLSLLQSCCVRRVRNPLNVEHEDEDLPDPDQKAWDDDPLHIYIYGNRNDFPCLQPRSNVLRVSQSSVLNSLLSRSVNHHDPPDPCSCQQLFPLRLHLSSLLNQLSCQVRVCSRRLAGHDNCNPVSCVVCVVRNVPGDDPVSCVSSVNNDPDPDVCSNVVRVVSNVVSVVVVVPPPPVVCCVPVVPCVVVVVVVPPDDDDDDDDDDDDDDDDDDDDPPPDPPPPPDDDDDDDDDDDDDDDDDDDDDD

pLDDT: mean 79.35, std 23.7, range [29.56, 98.62]